Protein AF-A0A5M9J7R4-F1 (afdb_monomer_lite)

Secondary structure (DSSP, 8-state):
-PPPEEEETT-TT-HHHHHHHHH-TT-EEEEEE--GGGTPPPP-SPP-TTEEEEE--GGG-TTTTT-----TTSTTGGGSPPP-S-TT--EEEEEE-----TT----HHHHTTHHHHHHHHHHHHHHHSEEEEEEEEEEEE-TTSHHHHHHHHHHHTTSEEEEE--SSSSTTSSEEEEEEES--TTSHHHHHHHHHHHHHHHHHHHS-HHHHHHHHH----HHHHHHHHHHHHHHHHHHHHHHHHHH-

pLDDT: mean 94.06, std 5.67, range [52.94, 98.75]

Foldseek 3Di:
DDAAEEEEEAQPLPPVVLVVCVVPVSYAYEYEHADVVQVTHHHPDDDDPRYHYDHADLLLQCVLLPHPADPPPQPCRVRRDDHDADQQAAGQEYEAPDADDPPGDDDPLQPVPVRLSSQLSSLLNVLSRYDQQGKYKHKDFALPDQVNLQVQLLLVVFFDWAKADDLPPCLQGRIIIIITGNGPSPDPSNVVSSNLSSVLSCCSRPNDPVSNVVSVVPGDDPVVSCVPCVVVSCVRCVVSVVSNVVVD

Radius of gyration: 18.01 Å; chains: 1; bounding box: 49×45×52 Å

InterPro domains:
  IPR002877 Ribosomal RNA methyltransferase, FtsJ domain [PF01728] (5-182)
  IPR029063 S-adenosyl-L-methionine-dependent methyltransferase superfamily [G3DSA:3.40.50.150] (2-187)
  IPR029063 S-adenosyl-L-methionine-dependent methyltransferase superfamily [SSF53335] (5-183)

Sequence (248 aa):
MTSPTILDMCMAPGGFLATTLNLNPRARALGFSLPISEGGHKVLLPTGPNVTLRFLDITMLAADMGIAEIPAEHPEAERFLSQQLDPGQLFELVLCDGQVLRTHSRAAYREKREARRLSVTQLAIGLEHVKIGGTMIVLLHQVEATDTVSLLYRFNKFSSVEFFKPTRHHTKRSSFYMIATNIQSQHCEAILAVEMWKKQWKVATFGTDEEYKELRAACLNEEEVLGEFGTELVRLGRKVWGIQAKAL

Structure (mmCIF, N/CA/C/O backbone):
data_AF-A0A5M9J7R4-F1
#
_entry.id   AF-A0A5M9J7R4-F1
#
loop_
_atom_site.group_PDB
_atom_site.id
_atom_site.type_symbol
_atom_site.label_atom_id
_atom_site.label_alt_id
_atom_site.label_comp_id
_atom_site.label_asym_id
_atom_site.label_entity_id
_atom_site.label_seq_id
_atom_site.pdbx_PDB_ins_code
_atom_site.Cartn_x
_atom_site.Cartn_y
_atom_site.Cartn_z
_atom_site.occupancy
_atom_site.B_iso_or_equiv
_atom_site.auth_seq_id
_atom_site.auth_comp_id
_atom_site.auth_asym_id
_atom_site.auth_atom_id
_atom_site.pdbx_PDB_model_num
ATOM 1 N N . MET A 1 1 ? -28.658 -4.827 -3.462 1.00 52.94 1 MET A N 1
ATOM 2 C CA . MET A 1 1 ? -27.489 -4.392 -2.664 1.00 52.94 1 MET A CA 1
ATOM 3 C C . MET A 1 1 ? -26.259 -5.033 -3.274 1.00 52.94 1 MET A C 1
ATOM 5 O O . MET A 1 1 ? -26.268 -6.245 -3.448 1.00 52.94 1 MET A O 1
ATOM 9 N N . THR A 1 2 ? -25.261 -4.249 -3.669 1.00 75.94 2 THR A N 1
ATOM 10 C CA . THR A 1 2 ? -23.996 -4.771 -4.205 1.00 75.94 2 THR A CA 1
ATOM 11 C C . THR A 1 2 ? -23.193 -5.435 -3.086 1.00 75.94 2 THR A C 1
ATOM 13 O O . THR A 1 2 ? -23.120 -4.899 -1.982 1.00 75.94 2 THR A O 1
ATOM 16 N N . SER A 1 3 ? -22.620 -6.611 -3.348 1.00 87.38 3 SER A N 1
ATOM 17 C CA . SER A 1 3 ? -21.694 -7.264 -2.416 1.00 87.38 3 SER A CA 1
ATOM 18 C C . SER A 1 3 ? -20.461 -6.386 -2.184 1.00 87.38 3 SER A C 1
ATOM 20 O O . SER A 1 3 ? -19.893 -5.930 -3.178 1.00 87.38 3 SER A O 1
ATOM 22 N N . PRO A 1 4 ? -20.016 -6.177 -0.929 1.00 94.19 4 PRO A N 1
ATOM 23 C CA . PRO A 1 4 ? -18.774 -5.461 -0.652 1.00 94.19 4 PRO A CA 1
ATOM 24 C C . PRO A 1 4 ? -17.579 -6.135 -1.322 1.00 94.19 4 PRO A C 1
ATOM 26 O O . PRO A 1 4 ? -17.538 -7.361 -1.446 1.00 94.19 4 PRO A O 1
ATOM 29 N N . THR A 1 5 ? -16.608 -5.342 -1.744 1.00 97.62 5 THR A N 1
ATOM 30 C CA . THR A 1 5 ? -15.420 -5.783 -2.465 1.00 97.62 5 THR A CA 1
ATOM 31 C C . THR A 1 5 ? -14.153 -5.430 -1.696 1.00 97.62 5 THR A C 1
ATOM 33 O O . THR A 1 5 ? -14.065 -4.385 -1.049 1.00 97.62 5 THR A O 1
ATOM 36 N N . ILE A 1 6 ? -13.186 -6.343 -1.731 1.00 98.31 6 ILE A N 1
ATOM 37 C CA . ILE A 1 6 ? -11.943 -6.268 -0.962 1.00 98.31 6 ILE A CA 1
ATOM 38 C C . ILE A 1 6 ? -10.761 -6.462 -1.911 1.00 98.31 6 ILE A C 1
ATOM 40 O O . ILE A 1 6 ? -10.792 -7.378 -2.733 1.00 98.31 6 ILE A O 1
ATOM 44 N N . LEU A 1 7 ? -9.725 -5.639 -1.772 1.00 98.62 7 LEU A N 1
ATOM 45 C CA . LEU A 1 7 ? -8.429 -5.826 -2.420 1.00 98.62 7 LEU A CA 1
ATOM 46 C C . LEU A 1 7 ? -7.371 -6.156 -1.364 1.00 98.62 7 LEU A C 1
ATOM 48 O O . LEU A 1 7 ? -7.219 -5.418 -0.394 1.00 98.62 7 LEU A O 1
ATOM 52 N N . ASP A 1 8 ? -6.622 -7.236 -1.562 1.00 98.31 8 ASP A N 1
ATOM 53 C CA . ASP A 1 8 ? -5.464 -7.592 -0.737 1.00 98.31 8 ASP A CA 1
ATOM 54 C C . ASP A 1 8 ? -4.234 -7.777 -1.627 1.00 98.31 8 ASP A C 1
ATOM 56 O O . ASP A 1 8 ? -4.132 -8.746 -2.380 1.00 98.31 8 ASP A O 1
ATOM 60 N N . MET A 1 9 ? -3.310 -6.818 -1.583 1.00 96.50 9 MET A N 1
ATOM 61 C CA . MET A 1 9 ? -2.182 -6.759 -2.518 1.00 96.50 9 MET A CA 1
ATOM 62 C C . MET A 1 9 ? -0.994 -7.643 -2.122 1.00 96.50 9 MET A C 1
ATOM 64 O O . MET A 1 9 ? -0.068 -7.807 -2.913 1.00 96.50 9 MET A O 1
ATOM 68 N N . CYS A 1 10 ? -1.001 -8.215 -0.919 1.00 96.19 10 CYS A N 1
ATOM 69 C CA . CYS A 1 10 ? 0.038 -9.112 -0.415 1.00 96.19 10 CYS A CA 1
ATOM 70 C C . CYS A 1 10 ? -0.614 -10.220 0.418 1.00 96.19 10 CYS A C 1
ATOM 72 O O . CYS A 1 10 ? -0.288 -10.433 1.581 1.00 96.19 10 CYS A O 1
ATOM 74 N N . MET A 1 11 ? -1.557 -10.916 -0.215 1.00 96.31 11 MET A N 1
ATOM 75 C CA . MET A 1 11 ? -2.561 -11.729 0.461 1.00 96.31 11 MET A CA 1
ATOM 76 C C . MET A 1 11 ? -1.990 -12.939 1.193 1.00 96.31 11 MET A C 1
ATOM 78 O O . MET A 1 11 ? -2.393 -13.216 2.321 1.00 96.31 11 MET A O 1
ATOM 82 N N . ALA A 1 12 ? -1.077 -13.691 0.573 1.00 95.69 12 ALA A N 1
ATOM 83 C CA . ALA A 1 12 ? -0.551 -14.915 1.163 1.00 95.69 12 ALA A CA 1
ATOM 84 C C . ALA A 1 12 ? 0.120 -14.639 2.528 1.00 95.69 12 ALA A C 1
ATOM 86 O O . ALA A 1 12 ? 0.974 -13.759 2.619 1.00 95.69 12 ALA A O 1
ATOM 87 N N . PRO A 1 13 ? -0.196 -15.417 3.583 1.00 95.56 13 PRO A N 1
ATOM 88 C CA . PRO A 1 13 ? -0.917 -16.697 3.560 1.00 95.56 13 PRO A CA 1
ATOM 89 C C . PRO A 1 13 ? -2.456 -16.604 3.580 1.00 95.56 13 PRO A C 1
ATOM 91 O O . PRO A 1 13 ? -3.112 -17.630 3.413 1.00 95.56 13 PRO A O 1
ATOM 94 N N . GLY A 1 14 ? -3.035 -15.416 3.764 1.00 95.31 14 GLY A N 1
ATOM 95 C CA . GLY A 1 14 ? -4.473 -15.154 3.619 1.00 95.31 14 GLY A CA 1
ATOM 96 C C . GLY A 1 14 ? -5.244 -14.921 4.914 1.00 95.31 14 GLY A C 1
ATOM 97 O O . GLY A 1 14 ? -6.471 -14.945 4.905 1.00 95.31 14 GLY A O 1
ATOM 98 N N . GLY A 1 15 ? -4.555 -14.700 6.038 1.00 94.69 15 GLY A N 1
ATOM 99 C CA . GLY A 1 15 ? -5.191 -14.529 7.350 1.00 94.69 15 GLY A CA 1
ATOM 100 C C . GLY A 1 15 ? -6.156 -13.339 7.428 1.00 94.69 15 GLY A C 1
ATOM 101 O O . GLY A 1 15 ? -7.233 -13.460 8.021 1.00 94.69 15 GLY A O 1
ATOM 102 N N . PHE A 1 16 ? -5.815 -12.209 6.797 1.00 94.75 16 PHE A N 1
ATOM 103 C CA . PHE A 1 16 ? -6.714 -11.058 6.754 1.00 94.75 16 PHE A CA 1
ATOM 104 C C . PHE A 1 16 ? -7.965 -11.336 5.936 1.00 94.75 16 PHE A C 1
ATOM 106 O O . PHE A 1 16 ? -9.060 -11.162 6.467 1.00 94.75 16 PHE A O 1
ATOM 113 N N . LEU A 1 17 ? -7.827 -11.845 4.708 1.00 95.19 17 LEU A N 1
ATOM 114 C CA . LEU A 1 17 ? -8.992 -12.217 3.905 1.00 95.19 17 LEU A CA 1
ATOM 115 C C . LEU A 1 17 ? -9.846 -13.301 4.563 1.00 95.19 17 LEU A C 1
ATOM 117 O O . LEU A 1 17 ? -11.067 -13.203 4.543 1.00 95.19 17 LEU A O 1
ATOM 121 N N . ALA A 1 18 ? -9.241 -14.305 5.200 1.00 95.38 18 ALA A N 1
ATOM 122 C CA . ALA A 1 18 ? -9.997 -15.315 5.936 1.00 95.38 18 ALA A CA 1
ATOM 123 C C . ALA A 1 18 ? -10.866 -14.662 7.022 1.00 95.38 18 ALA A C 1
ATOM 125 O O . ALA A 1 18 ? -12.046 -14.975 7.159 1.00 95.38 18 ALA A O 1
ATOM 126 N N . THR A 1 19 ? -10.301 -13.704 7.759 1.00 94.94 19 THR A N 1
ATOM 127 C CA . THR A 1 19 ? -11.022 -12.974 8.808 1.00 94.94 19 THR A CA 1
ATOM 128 C C . THR A 1 19 ? -12.132 -12.095 8.227 1.00 94.94 19 THR A C 1
ATOM 130 O O . THR A 1 19 ? -13.260 -12.137 8.718 1.00 94.94 19 THR A O 1
ATOM 133 N N . THR A 1 20 ? -11.855 -11.320 7.175 1.00 94.12 20 THR A N 1
ATOM 134 C CA . THR A 1 20 ? -12.846 -10.409 6.578 1.00 94.12 20 THR A CA 1
ATOM 135 C C . THR A 1 20 ? -13.997 -11.162 5.914 1.00 94.12 20 THR A C 1
ATOM 137 O O . THR A 1 20 ? -15.149 -10.760 6.070 1.00 94.12 20 THR A O 1
ATOM 140 N N . LEU A 1 21 ? -13.724 -12.285 5.246 1.00 94.38 21 LEU A N 1
ATOM 141 C CA . LEU A 1 21 ? -14.745 -13.138 4.632 1.00 94.38 21 LEU A CA 1
ATOM 142 C C . LEU A 1 21 ? -15.575 -13.895 5.675 1.00 94.38 21 LEU A C 1
ATOM 144 O O . LEU A 1 21 ? -16.773 -14.070 5.477 1.00 94.38 21 LEU A O 1
ATOM 148 N N . ASN A 1 22 ? -14.986 -14.283 6.811 1.00 94.62 22 ASN A N 1
ATOM 149 C CA . ASN A 1 22 ? -15.749 -14.853 7.925 1.00 94.62 22 ASN A CA 1
ATOM 150 C C . ASN A 1 22 ? -16.720 -13.830 8.533 1.00 94.62 22 ASN A C 1
ATOM 152 O O . ASN A 1 22 ? -17.854 -14.174 8.861 1.00 94.62 22 ASN A O 1
ATOM 156 N N . LEU A 1 23 ? -16.290 -12.571 8.667 1.00 94.75 23 LEU A N 1
ATOM 157 C CA . LEU A 1 23 ? -17.141 -11.481 9.155 1.00 94.75 23 LEU A CA 1
ATOM 158 C C . LEU A 1 23 ? -18.203 -11.068 8.129 1.00 94.75 23 LEU A C 1
ATOM 160 O O . LEU A 1 23 ? -19.300 -10.658 8.508 1.00 94.75 23 LEU A O 1
ATOM 164 N N . ASN A 1 24 ? -17.896 -11.172 6.834 1.00 93.69 24 ASN A N 1
ATOM 165 C CA . ASN A 1 24 ? -18.821 -10.847 5.758 1.00 93.69 24 ASN A CA 1
ATOM 166 C C . ASN A 1 24 ? -18.766 -11.879 4.617 1.00 93.69 24 ASN A C 1
ATOM 168 O O . ASN A 1 24 ? -18.119 -11.641 3.593 1.00 93.69 24 ASN A O 1
ATOM 172 N N . PRO A 1 25 ? -19.522 -12.988 4.732 1.00 92.50 25 PRO A N 1
ATOM 173 C CA . PRO A 1 25 ? -19.489 -14.074 3.748 1.00 92.50 25 PRO A CA 1
ATOM 174 C C . PRO A 1 25 ? -19.964 -13.682 2.344 1.00 92.50 25 PRO A C 1
ATOM 176 O O . PRO A 1 25 ? -19.698 -14.389 1.377 1.00 92.50 25 PRO A O 1
ATOM 179 N N . ARG A 1 26 ? -20.681 -12.557 2.212 1.00 93.69 26 ARG A N 1
ATOM 180 C CA . ARG A 1 26 ? -21.157 -12.048 0.917 1.00 93.69 26 ARG A CA 1
ATOM 181 C C . ARG A 1 26 ? -20.131 -11.174 0.202 1.00 93.69 26 ARG A C 1
ATOM 183 O O . ARG A 1 26 ? -20.389 -10.794 -0.942 1.00 93.69 26 ARG A O 1
ATOM 190 N N . ALA A 1 27 ? -19.029 -10.815 0.860 1.00 96.00 27 ALA A N 1
ATOM 191 C CA . ALA A 1 27 ? -17.987 -10.007 0.253 1.00 96.00 27 ALA A CA 1
ATOM 192 C C . ALA A 1 27 ? -17.256 -10.783 -0.850 1.00 96.00 27 ALA A C 1
ATOM 194 O O . ALA A 1 27 ? -17.156 -12.012 -0.809 1.00 96.00 27 ALA A O 1
ATOM 195 N N . ARG A 1 28 ? -16.749 -10.049 -1.840 1.00 97.06 28 ARG A N 1
ATOM 196 C CA . ARG A 1 28 ? -15.903 -10.561 -2.920 1.00 97.06 28 ARG A CA 1
ATOM 197 C C . ARG A 1 28 ? -14.491 -10.025 -2.740 1.00 97.06 28 ARG A C 1
ATOM 199 O O . ARG A 1 28 ? -14.325 -8.830 -2.533 1.00 97.06 28 ARG A O 1
ATOM 206 N N . ALA A 1 29 ? -13.485 -10.877 -2.846 1.00 97.44 29 ALA A N 1
ATOM 207 C CA . ALA A 1 29 ? -12.096 -10.480 -2.671 1.00 97.44 29 ALA A CA 1
ATOM 208 C C . ALA A 1 29 ? -11.287 -10.685 -3.954 1.00 97.44 29 ALA A C 1
ATOM 210 O O . ALA A 1 29 ? -11.419 -11.710 -4.623 1.00 97.44 29 ALA A O 1
ATOM 211 N N . LEU A 1 30 ? -10.428 -9.718 -4.262 1.00 98.06 30 LEU A N 1
ATOM 212 C CA . LEU A 1 30 ? -9.317 -9.856 -5.190 1.00 98.06 30 LEU A CA 1
ATOM 213 C C . LEU A 1 30 ? -8.022 -9.867 -4.375 1.00 98.06 30 LEU A C 1
ATOM 215 O O . LEU A 1 30 ? -7.735 -8.921 -3.648 1.00 98.06 30 LEU A O 1
ATOM 219 N N . GLY A 1 31 ? -7.257 -10.946 -4.485 1.00 97.69 31 GLY A N 1
ATOM 220 C CA . GLY A 1 31 ? -5.961 -11.098 -3.841 1.00 97.69 31 GLY A CA 1
ATOM 221 C C . GLY A 1 31 ? -4.835 -11.146 -4.865 1.00 97.69 31 GLY A C 1
ATOM 222 O O . GLY A 1 31 ? -4.925 -11.882 -5.850 1.00 97.69 31 GLY A O 1
ATOM 223 N N . PHE A 1 32 ? -3.754 -10.424 -4.597 1.00 98.25 32 PHE A N 1
ATOM 224 C CA . PHE A 1 32 ? -2.465 -10.604 -5.254 1.00 98.25 32 PHE A CA 1
ATOM 225 C C . PHE A 1 32 ? -1.489 -11.264 -4.289 1.00 98.25 32 PHE A C 1
ATOM 227 O O . PHE A 1 32 ? -1.521 -11.041 -3.078 1.00 98.25 32 PHE A O 1
ATOM 234 N N . SER A 1 33 ? -0.644 -12.150 -4.798 1.00 97.06 33 SER A N 1
ATOM 235 C CA . SER A 1 33 ? 0.384 -12.811 -3.996 1.00 97.06 33 SER A CA 1
ATOM 236 C C . SER A 1 33 ? 1.610 -13.097 -4.834 1.00 97.06 33 SER A C 1
ATOM 238 O O . SER A 1 33 ? 1.495 -13.556 -5.965 1.00 97.06 33 SER A O 1
ATOM 240 N N . LEU A 1 34 ? 2.789 -12.889 -4.256 1.00 96.56 34 LEU A N 1
ATOM 241 C CA . LEU A 1 34 ? 4.028 -13.270 -4.916 1.00 96.56 34 LEU A CA 1
ATOM 242 C C . LEU A 1 34 ? 4.048 -14.801 -5.123 1.00 96.56 34 LEU A C 1
ATOM 244 O O . LEU A 1 34 ? 3.690 -15.534 -4.192 1.00 96.56 34 LEU A O 1
ATOM 248 N N . PRO A 1 35 ? 4.449 -15.314 -6.300 1.00 95.44 35 PRO A N 1
ATOM 249 C CA . PRO A 1 35 ? 4.623 -16.749 -6.504 1.00 95.44 35 PRO A CA 1
ATOM 250 C C . PRO A 1 35 ? 5.629 -17.352 -5.513 1.00 95.44 35 PRO A C 1
ATOM 252 O O . PRO A 1 35 ? 6.637 -16.729 -5.175 1.00 95.44 35 PRO A O 1
ATOM 255 N N . ILE A 1 36 ? 5.408 -18.600 -5.082 1.00 95.12 36 ILE A N 1
ATOM 256 C CA . ILE A 1 36 ? 6.339 -19.311 -4.177 1.00 95.12 36 ILE A CA 1
ATOM 257 C C . ILE A 1 36 ? 7.737 -19.421 -4.802 1.00 95.12 36 ILE A C 1
ATOM 259 O O . ILE A 1 36 ? 8.737 -19.249 -4.108 1.00 95.12 36 ILE A O 1
ATOM 263 N N . SER A 1 37 ? 7.810 -19.635 -6.119 1.00 93.19 37 SER A N 1
ATOM 264 C CA . SER A 1 37 ? 9.061 -19.679 -6.887 1.00 93.19 37 SER A CA 1
ATOM 265 C C . SER A 1 37 ? 9.874 -18.383 -6.819 1.00 93.19 37 SER A C 1
ATOM 267 O O . SER A 1 37 ? 11.080 -18.415 -7.033 1.00 93.19 37 SER A O 1
ATOM 269 N N . GLU A 1 38 ? 9.239 -17.257 -6.488 1.00 91.12 38 GLU A N 1
ATOM 270 C CA . GLU A 1 38 ? 9.872 -15.938 -6.359 1.00 91.12 38 GLU A CA 1
ATOM 271 C C . GLU A 1 38 ? 10.053 -15.511 -4.889 1.00 91.12 38 GLU A C 1
ATOM 273 O O . GLU A 1 38 ? 10.397 -14.364 -4.585 1.00 91.12 38 GLU A O 1
ATOM 278 N N . GLY A 1 39 ? 9.848 -16.452 -3.960 1.00 92.06 39 GLY A N 1
ATOM 279 C CA . GLY A 1 39 ? 9.966 -16.244 -2.518 1.00 92.06 39 GLY A CA 1
ATOM 280 C C . GLY A 1 39 ? 8.655 -15.863 -1.826 1.00 92.06 39 GLY A C 1
ATOM 281 O O . GLY A 1 39 ? 8.683 -15.387 -0.690 1.00 92.06 39 GLY A O 1
ATOM 282 N N . GLY A 1 40 ? 7.513 -16.035 -2.492 1.00 93.75 40 GLY A N 1
ATOM 283 C CA . GLY A 1 40 ? 6.194 -15.871 -1.889 1.00 93.75 40 GLY A CA 1
ATOM 284 C C . GLY A 1 40 ? 5.825 -16.980 -0.900 1.00 93.75 40 GLY A C 1
ATOM 285 O O . GLY A 1 40 ? 6.456 -18.037 -0.832 1.00 93.75 40 GLY A O 1
ATOM 286 N N . HIS A 1 41 ? 4.767 -16.746 -0.125 1.00 94.19 41 HIS A N 1
ATOM 287 C CA . HIS A 1 41 ? 4.257 -17.715 0.842 1.00 94.19 41 HIS A CA 1
ATOM 288 C C . HIS A 1 41 ? 3.206 -18.647 0.236 1.00 94.19 41 HIS A C 1
ATOM 290 O O . HIS A 1 41 ? 2.470 -18.288 -0.683 1.00 94.19 41 HIS A O 1
ATOM 296 N N . LYS A 1 42 ? 3.089 -19.849 0.809 1.00 95.31 42 LYS A N 1
ATOM 297 C CA . LYS A 1 42 ? 1.974 -20.749 0.510 1.00 95.31 42 LYS A CA 1
ATOM 298 C C . LYS A 1 42 ? 0.659 -20.098 0.939 1.00 95.31 42 LYS A C 1
ATOM 300 O O . LYS A 1 42 ? 0.531 -19.638 2.072 1.00 95.31 42 LYS A O 1
ATOM 305 N N . VAL A 1 43 ? -0.324 -20.115 0.047 1.00 95.94 43 VAL A N 1
ATOM 306 C CA . VAL A 1 43 ? -1.686 -19.669 0.349 1.00 95.94 43 VAL A CA 1
ATOM 307 C C . VAL A 1 43 ? -2.380 -20.714 1.214 1.00 95.94 43 VAL A C 1
ATOM 309 O O . VAL A 1 43 ? -2.404 -21.897 0.874 1.00 95.94 43 VAL A O 1
ATOM 312 N N . LEU A 1 44 ? -2.919 -20.262 2.344 1.00 95.94 44 LEU A N 1
ATOM 313 C CA . LEU A 1 44 ? -3.674 -21.070 3.302 1.00 95.94 44 LEU A CA 1
ATOM 314 C C . LEU A 1 44 ? -5.161 -20.691 3.338 1.00 95.94 44 LEU A C 1
ATOM 316 O O . LEU A 1 44 ? -5.943 -21.366 4.003 1.00 95.94 44 LEU A O 1
ATOM 320 N N . LEU A 1 45 ? -5.554 -19.629 2.628 1.00 93.12 45 LEU A N 1
ATOM 321 C CA . LEU A 1 45 ? -6.952 -19.265 2.439 1.00 93.12 45 LEU A CA 1
ATOM 322 C C . LEU A 1 45 ? -7.679 -20.377 1.658 1.00 93.12 45 LEU A C 1
ATOM 324 O O . LEU A 1 45 ? -7.227 -20.729 0.564 1.00 93.12 45 LEU A O 1
ATOM 328 N N . PRO A 1 46 ? -8.796 -20.922 2.174 1.00 86.19 46 PRO A N 1
ATOM 329 C CA . PRO A 1 46 ? -9.598 -21.885 1.432 1.00 86.19 46 PRO A CA 1
ATOM 330 C C . PRO A 1 46 ? -10.104 -21.294 0.114 1.00 86.19 46 PRO A C 1
ATOM 332 O O . PRO A 1 46 ? -10.508 -20.132 0.050 1.00 86.19 46 PRO A O 1
ATOM 335 N N . THR A 1 47 ? -10.118 -22.106 -0.940 1.00 84.38 47 THR A N 1
ATOM 336 C CA . THR A 1 47 ? -10.693 -21.712 -2.229 1.00 84.38 47 THR A CA 1
ATOM 337 C C . THR A 1 47 ? -12.197 -21.500 -2.089 1.00 84.38 47 THR A C 1
ATOM 339 O O . THR A 1 47 ? -12.901 -22.382 -1.597 1.00 84.38 47 THR A O 1
ATOM 342 N N . GLY A 1 48 ? -12.694 -20.359 -2.561 1.00 85.69 48 GLY A N 1
ATOM 343 C CA . GLY A 1 48 ? -14.115 -20.027 -2.556 1.00 85.69 48 GLY A CA 1
ATOM 344 C C . GLY A 1 48 ? -14.511 -19.256 -3.817 1.00 85.69 48 GLY A C 1
ATOM 345 O O . GLY A 1 48 ? -13.672 -18.568 -4.397 1.00 85.69 48 GLY A O 1
ATOM 346 N N . PRO A 1 49 ? -15.782 -19.335 -4.252 1.00 89.81 49 PRO A N 1
ATOM 347 C CA . PRO A 1 49 ? -16.248 -18.687 -5.484 1.00 89.81 49 PRO A CA 1
ATOM 348 C C . PRO A 1 49 ? -16.235 -17.151 -5.407 1.00 89.81 49 PRO A C 1
ATOM 350 O O . PRO A 1 49 ? -16.343 -16.470 -6.422 1.00 89.81 49 PRO A O 1
ATOM 353 N N . ASN A 1 50 ? -16.122 -16.595 -4.202 1.00 93.62 50 ASN A N 1
ATOM 354 C CA . ASN A 1 50 ? -16.057 -15.165 -3.934 1.00 93.62 50 ASN A CA 1
ATOM 355 C C . ASN A 1 50 ? -14.619 -14.634 -3.794 1.00 93.62 50 ASN A C 1
ATOM 357 O O . ASN A 1 50 ? -14.452 -13.466 -3.451 1.00 93.62 50 ASN A O 1
ATOM 361 N N . VAL A 1 51 ? -13.598 -15.453 -4.066 1.00 95.56 51 VAL A N 1
ATOM 362 C CA . VAL A 1 51 ? -12.187 -15.053 -4.013 1.00 95.56 51 VAL A CA 1
ATOM 363 C C . VAL A 1 51 ? -11.532 -15.272 -5.369 1.00 95.56 51 VAL A C 1
ATOM 365 O O . VAL A 1 51 ? -11.424 -16.398 -5.847 1.00 95.56 51 VAL A O 1
ATOM 368 N N . THR A 1 52 ? -11.030 -14.193 -5.958 1.00 96.81 52 THR A N 1
ATOM 369 C CA . THR A 1 52 ? -10.134 -14.243 -7.112 1.00 96.81 52 THR A CA 1
ATOM 370 C C . THR A 1 52 ? -8.712 -14.029 -6.622 1.00 96.81 52 THR A C 1
ATOM 372 O O . THR A 1 52 ? -8.416 -12.998 -6.026 1.00 96.81 52 THR A O 1
ATOM 375 N N . LEU A 1 53 ? -7.820 -14.977 -6.889 1.00 96.69 53 LEU A N 1
ATOM 376 C CA . LEU A 1 53 ? -6.406 -14.882 -6.537 1.00 96.69 53 LEU A CA 1
ATOM 377 C C . LEU A 1 53 ? -5.551 -14.849 -7.804 1.00 96.69 53 LEU A C 1
ATOM 379 O O . LEU A 1 53 ? -5.722 -15.695 -8.679 1.00 96.69 53 LEU A O 1
ATOM 383 N N . ARG A 1 54 ? -4.605 -13.909 -7.874 1.00 97.44 54 ARG A N 1
ATOM 384 C CA . ARG A 1 54 ? -3.573 -13.864 -8.916 1.00 97.44 54 ARG A CA 1
ATOM 385 C C . ARG A 1 54 ? -2.183 -13.937 -8.298 1.00 97.44 54 ARG A C 1
ATOM 387 O O . ARG A 1 54 ? -1.895 -13.250 -7.317 1.00 97.44 54 ARG A O 1
ATOM 394 N N . PHE A 1 55 ? -1.329 -14.765 -8.888 1.00 97.62 55 PHE A N 1
ATOM 395 C CA . PHE A 1 55 ? 0.069 -14.874 -8.491 1.00 97.62 55 PHE A CA 1
ATOM 396 C C . PHE A 1 55 ? 0.926 -13.954 -9.358 1.00 97.62 55 PHE A C 1
ATOM 398 O O . PHE A 1 55 ? 1.073 -14.211 -10.549 1.00 97.62 55 PHE A O 1
ATOM 405 N N . LEU A 1 56 ? 1.443 -12.875 -8.771 1.00 97.31 56 LEU A N 1
ATOM 406 C CA . LEU A 1 56 ? 2.230 -11.853 -9.460 1.00 97.31 56 LEU A CA 1
ATOM 407 C C . LEU A 1 56 ? 3.084 -11.034 -8.479 1.00 97.31 56 LEU A C 1
ATOM 409 O O . LEU A 1 56 ? 2.774 -10.954 -7.289 1.00 97.31 56 LEU A O 1
ATOM 413 N N . ASP A 1 57 ? 4.152 -10.415 -8.985 1.00 96.44 57 ASP A N 1
ATOM 414 C CA . ASP A 1 57 ? 4.928 -9.398 -8.266 1.00 96.44 57 ASP A CA 1
ATOM 415 C C . ASP A 1 57 ? 4.273 -8.028 -8.487 1.00 96.44 57 ASP A C 1
ATOM 417 O O . ASP A 1 57 ? 4.347 -7.465 -9.581 1.00 96.44 57 ASP A O 1
ATOM 421 N N . ILE A 1 58 ? 3.633 -7.477 -7.450 1.00 97.81 58 ILE A N 1
ATOM 422 C CA . ILE A 1 58 ? 2.952 -6.181 -7.568 1.00 97.81 58 ILE A CA 1
ATOM 423 C C . ILE A 1 58 ? 3.920 -5.051 -7.941 1.00 97.81 58 ILE A C 1
ATOM 425 O O . ILE A 1 58 ? 3.518 -4.091 -8.589 1.00 97.81 58 ILE A O 1
ATOM 429 N N . THR A 1 59 ? 5.214 -5.174 -7.618 1.00 97.06 59 THR A N 1
ATOM 430 C CA . THR A 1 59 ? 6.211 -4.157 -7.985 1.00 97.06 59 THR A CA 1
ATOM 431 C C . THR A 1 59 ? 6.472 -4.091 -9.489 1.00 97.06 59 THR A C 1
ATOM 433 O O . THR A 1 59 ? 7.129 -3.153 -9.940 1.00 97.06 59 THR A O 1
ATOM 436 N N . MET A 1 60 ? 5.952 -5.052 -10.258 1.00 97.25 60 MET A N 1
ATOM 437 C CA . MET A 1 60 ? 6.071 -5.147 -11.713 1.00 97.25 60 MET A CA 1
ATOM 438 C C . MET A 1 60 ? 4.804 -4.683 -12.454 1.00 97.25 60 MET A C 1
ATOM 440 O O . MET A 1 60 ? 4.753 -4.787 -13.677 1.00 97.25 60 MET A O 1
ATOM 444 N N . LEU A 1 61 ? 3.795 -4.148 -11.755 1.00 97.62 61 LEU A N 1
ATOM 445 C CA . LEU A 1 61 ? 2.542 -3.635 -12.333 1.00 97.62 61 LEU A CA 1
ATOM 446 C C . LEU A 1 61 ? 2.726 -2.276 -13.030 1.00 97.62 61 LEU A C 1
ATOM 448 O O . LEU A 1 61 ? 2.155 -1.269 -12.623 1.00 97.62 61 LEU A O 1
ATOM 452 N N . ALA A 1 62 ? 3.551 -2.221 -14.074 1.00 97.44 62 ALA A N 1
ATOM 453 C CA . ALA A 1 62 ? 3.889 -0.965 -14.740 1.00 97.44 62 ALA A CA 1
ATOM 454 C C . ALA A 1 62 ? 2.668 -0.243 -15.321 1.00 97.44 62 ALA A C 1
ATOM 456 O O . ALA A 1 62 ? 2.539 0.967 -15.135 1.00 97.44 62 ALA A O 1
ATOM 457 N N . ALA A 1 63 ? 1.763 -0.984 -15.964 1.00 97.12 63 ALA A N 1
ATOM 458 C CA . ALA A 1 63 ? 0.564 -0.415 -16.566 1.00 97.12 63 ALA A CA 1
ATOM 459 C C . ALA A 1 63 ? -0.373 0.203 -15.512 1.00 97.12 63 ALA A C 1
ATOM 461 O O . ALA A 1 63 ? -0.781 1.352 -15.666 1.00 97.12 63 ALA A O 1
ATOM 462 N N . ASP A 1 64 ? -0.641 -0.500 -14.403 1.00 97.88 64 ASP A N 1
ATOM 463 C CA . ASP A 1 64 ? -1.436 0.043 -13.287 1.00 97.88 64 ASP A CA 1
ATOM 464 C C . ASP A 1 64 ? -0.719 1.232 -12.604 1.00 97.88 64 ASP A C 1
ATOM 466 O O . ASP A 1 64 ? -1.346 2.173 -12.119 1.00 97.88 64 ASP A O 1
ATOM 470 N N . MET A 1 65 ? 0.617 1.265 -12.651 1.00 97.81 65 MET A N 1
ATOM 471 C CA 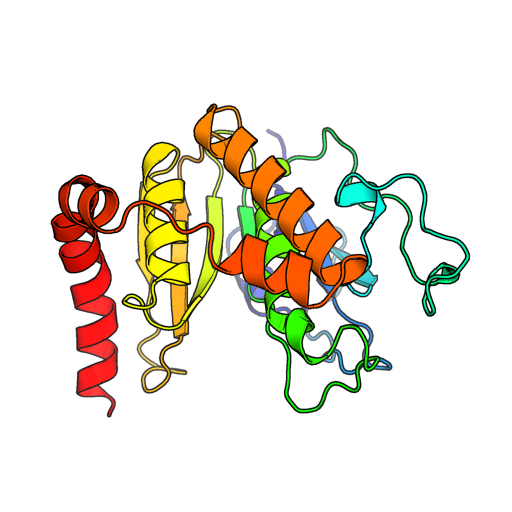. MET A 1 65 ? 1.437 2.398 -12.201 1.00 97.81 65 MET A CA 1
ATOM 472 C C . MET A 1 65 ? 1.563 3.534 -13.236 1.00 97.81 65 MET A C 1
ATOM 474 O O . MET A 1 65 ? 2.291 4.500 -12.998 1.00 97.81 65 MET A O 1
ATOM 478 N N . GLY A 1 66 ? 0.829 3.469 -14.352 1.00 95.88 66 GLY A N 1
ATOM 479 C CA . GLY A 1 66 ? 0.745 4.532 -15.360 1.00 95.88 66 GLY A CA 1
ATOM 480 C C . GLY A 1 66 ? 1.887 4.555 -16.379 1.00 95.88 66 GLY A C 1
ATOM 481 O O . GLY A 1 66 ? 2.107 5.579 -17.024 1.00 95.88 66 GLY A O 1
ATOM 482 N N . ILE A 1 67 ? 2.632 3.457 -16.527 1.00 96.12 67 ILE A N 1
ATOM 483 C CA . ILE A 1 67 ? 3.693 3.312 -17.528 1.00 96.12 67 ILE A CA 1
ATOM 484 C C . ILE A 1 67 ? 3.221 2.373 -18.636 1.00 96.12 67 ILE A C 1
ATOM 486 O O . ILE A 1 67 ? 3.079 1.170 -18.426 1.00 96.12 67 ILE A O 1
ATOM 490 N N . ALA A 1 68 ? 2.993 2.941 -19.821 1.00 89.44 68 ALA A N 1
ATOM 491 C CA . ALA A 1 68 ? 2.573 2.195 -21.006 1.00 89.44 68 ALA A CA 1
ATOM 492 C C . ALA A 1 68 ? 3.752 1.561 -21.761 1.00 89.44 68 ALA A C 1
ATOM 494 O O . ALA A 1 68 ? 3.613 0.477 -22.320 1.00 89.44 68 ALA A O 1
ATOM 495 N N . GLU A 1 69 ? 4.911 2.225 -21.761 1.00 92.00 69 GLU A N 1
ATOM 496 C CA . GLU A 1 69 ? 6.094 1.805 -22.512 1.00 92.00 69 GLU A CA 1
ATOM 497 C C . GLU A 1 69 ? 7.282 1.621 -21.571 1.00 92.00 69 GLU A C 1
ATOM 499 O O . GLU A 1 69 ? 7.650 2.524 -20.814 1.00 92.00 69 GLU A O 1
ATOM 504 N N . ILE A 1 70 ? 7.871 0.428 -21.616 1.00 95.38 70 ILE A N 1
ATOM 505 C CA . ILE A 1 70 ? 9.060 0.077 -20.847 1.00 95.38 70 ILE A CA 1
ATOM 506 C C . ILE A 1 70 ? 10.293 0.286 -21.731 1.00 95.38 70 ILE A C 1
ATOM 508 O O . ILE A 1 70 ? 10.281 -0.187 -22.869 1.00 95.38 70 ILE A O 1
ATOM 512 N N . PRO A 1 71 ? 11.362 0.937 -21.235 1.00 92.50 71 PRO A N 1
ATOM 513 C CA . PRO A 1 71 ? 12.607 1.059 -21.987 1.00 92.50 71 PRO A CA 1
ATOM 514 C C . PRO A 1 71 ? 13.151 -0.317 -22.394 1.00 92.50 71 PRO A C 1
ATOM 516 O O . PRO A 1 71 ? 13.256 -1.215 -21.554 1.00 92.50 71 PRO A O 1
ATOM 519 N N . ALA A 1 72 ? 13.495 -0.487 -23.672 1.00 91.69 72 ALA A N 1
ATOM 520 C CA . ALA A 1 72 ? 13.920 -1.776 -24.227 1.00 91.69 72 ALA A CA 1
ATOM 521 C C . ALA A 1 72 ? 15.246 -2.268 -23.623 1.00 91.69 72 ALA A C 1
ATOM 523 O O . ALA A 1 72 ? 15.495 -3.466 -23.525 1.00 91.69 72 ALA A O 1
ATOM 524 N N . GLU A 1 73 ? 16.088 -1.336 -23.187 1.00 92.38 73 GLU A N 1
ATOM 525 C CA . GLU A 1 73 ? 17.359 -1.570 -22.513 1.00 92.38 73 GLU A CA 1
ATOM 526 C C . GLU A 1 73 ? 17.211 -1.989 -21.041 1.00 92.38 73 GLU A C 1
ATOM 528 O O . GLU A 1 73 ? 18.198 -2.361 -20.402 1.00 92.38 73 GLU A O 1
ATOM 533 N N . HIS A 1 74 ? 16.000 -1.931 -20.475 1.00 93.50 74 HIS A N 1
ATOM 534 C CA . HIS A 1 74 ? 15.786 -2.308 -19.085 1.00 93.50 74 HIS A CA 1
ATOM 535 C C . HIS A 1 74 ? 15.980 -3.830 -18.905 1.00 93.50 74 HIS A C 1
ATOM 537 O O . HIS A 1 74 ? 15.331 -4.619 -19.593 1.00 93.50 74 HIS A O 1
ATOM 543 N N . PRO A 1 75 ? 16.794 -4.288 -17.931 1.00 92.38 75 PRO A N 1
ATOM 544 C CA . PRO A 1 75 ? 17.184 -5.700 -17.804 1.00 92.38 75 PRO A CA 1
ATOM 545 C C . PRO A 1 75 ? 16.014 -6.662 -17.549 1.00 92.38 75 PRO A C 1
ATOM 547 O O . PRO A 1 75 ? 16.121 -7.855 -17.808 1.00 92.38 75 PRO A O 1
ATOM 550 N N . GLU A 1 76 ? 14.899 -6.151 -17.023 1.00 93.12 76 GLU A N 1
ATOM 551 C CA . GLU A 1 76 ? 13.663 -6.909 -16.791 1.00 93.12 76 GLU A CA 1
ATOM 552 C C . GLU A 1 76 ? 12.485 -6.393 -17.649 1.00 93.12 76 GLU A C 1
ATOM 554 O O . GLU A 1 76 ? 11.341 -6.492 -17.213 1.00 93.12 76 GLU A O 1
ATOM 559 N N . ALA A 1 77 ? 12.733 -5.800 -18.829 1.00 93.75 77 ALA A N 1
ATOM 560 C CA . ALA A 1 77 ? 11.689 -5.163 -19.651 1.00 93.75 77 ALA A CA 1
ATOM 561 C C . ALA A 1 77 ? 10.475 -6.075 -19.920 1.00 93.75 77 ALA A C 1
ATOM 563 O O . ALA A 1 77 ? 9.332 -5.664 -19.736 1.00 93.75 77 ALA A O 1
ATOM 564 N N . GLU A 1 78 ? 10.727 -7.342 -20.253 1.00 93.81 78 GLU A N 1
ATOM 565 C CA . GLU A 1 78 ? 9.692 -8.344 -20.550 1.00 93.81 78 GLU A CA 1
ATOM 566 C C . GLU A 1 78 ? 8.942 -8.860 -19.308 1.00 93.81 78 GLU A C 1
ATOM 568 O O . GLU A 1 78 ? 7.928 -9.542 -19.438 1.00 93.81 78 GLU A O 1
ATOM 573 N N . ARG A 1 79 ? 9.426 -8.565 -18.091 1.00 94.00 79 ARG A N 1
ATOM 574 C CA . ARG A 1 79 ? 8.796 -9.024 -16.839 1.00 94.00 79 ARG A CA 1
ATOM 575 C C . ARG A 1 79 ? 7.736 -8.066 -16.306 1.00 94.00 79 ARG A C 1
ATOM 577 O O . ARG A 1 79 ? 7.026 -8.428 -15.368 1.00 94.00 79 ARG A O 1
ATOM 584 N N . PHE A 1 80 ? 7.649 -6.848 -16.838 1.00 96.62 80 PHE A N 1
ATOM 585 C CA . PHE A 1 80 ? 6.593 -5.925 -16.441 1.00 96.62 80 PHE A CA 1
ATOM 586 C C . PHE A 1 80 ? 5.237 -6.404 -16.945 1.00 96.62 80 PHE A C 1
ATOM 588 O O . PHE A 1 80 ? 5.100 -6.967 -18.028 1.00 96.62 80 PHE A O 1
ATOM 595 N N . LEU A 1 81 ? 4.227 -6.192 -16.113 1.00 96.19 81 LEU A N 1
ATOM 596 C CA . LEU A 1 81 ? 2.903 -6.750 -16.305 1.00 96.19 81 LEU A CA 1
ATOM 597 C C . LEU A 1 81 ? 1.997 -5.749 -17.015 1.00 96.19 81 LEU A C 1
ATOM 599 O O . LEU A 1 81 ? 2.018 -4.546 -16.734 1.00 96.19 81 LEU A O 1
ATOM 603 N N . SER A 1 82 ? 1.152 -6.285 -17.895 1.00 93.38 82 SER A N 1
ATOM 604 C CA . SER A 1 82 ? -0.013 -5.570 -18.399 1.00 93.38 82 SER A CA 1
ATOM 605 C C . SER A 1 82 ? -0.987 -5.270 -17.260 1.00 93.38 82 SER A C 1
ATOM 607 O O . SER A 1 82 ? -0.962 -5.931 -16.217 1.00 93.38 82 SER A O 1
ATOM 609 N N . GLN A 1 83 ? -1.887 -4.325 -17.511 1.00 95.88 83 GLN A N 1
ATOM 610 C CA . GLN A 1 83 ? -2.883 -3.856 -16.554 1.00 95.88 83 GLN A CA 1
ATOM 611 C C . GLN A 1 83 ? -3.632 -5.014 -15.882 1.00 95.88 83 GLN A C 1
ATOM 613 O O . GLN A 1 83 ? -4.122 -5.926 -16.556 1.00 95.88 83 GLN A O 1
ATOM 618 N N . GLN A 1 84 ? -3.699 -4.985 -14.552 1.00 97.19 84 GLN A N 1
ATOM 619 C CA . GLN A 1 84 ? -4.365 -6.006 -13.745 1.00 97.19 84 GLN A CA 1
ATOM 620 C C . GLN A 1 84 ? -5.691 -5.528 -13.154 1.00 97.19 84 GLN A C 1
ATOM 622 O O . GLN A 1 84 ? -6.556 -6.367 -12.880 1.00 97.19 84 GLN A O 1
ATOM 627 N N . LEU A 1 85 ? -5.861 -4.225 -12.952 1.00 97.25 85 LEU A N 1
ATOM 628 C CA . LEU A 1 85 ? -7.062 -3.627 -12.382 1.00 97.25 85 LEU A CA 1
ATOM 629 C C . LEU A 1 85 ? -7.734 -2.735 -13.419 1.00 97.25 85 LEU A C 1
ATOM 631 O O . LEU A 1 85 ? -7.083 -1.901 -14.043 1.00 97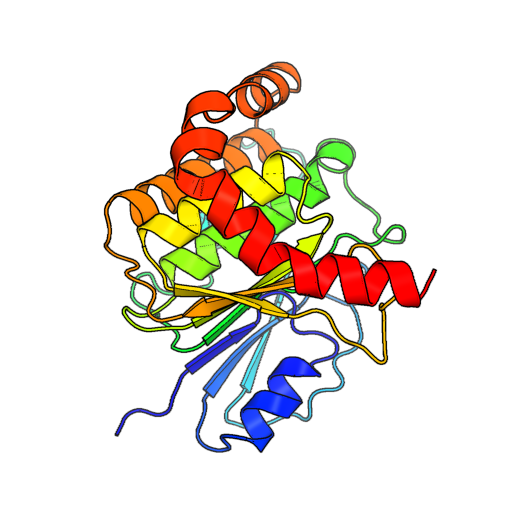.25 85 LEU A O 1
ATOM 635 N N . ASP A 1 86 ? -9.046 -2.875 -13.605 1.00 95.69 86 ASP A N 1
ATOM 636 C CA . ASP A 1 86 ? -9.768 -1.974 -14.508 1.00 95.69 86 ASP A CA 1
ATOM 637 C C . ASP A 1 86 ? -9.773 -0.551 -13.915 1.00 95.69 86 ASP A C 1
ATOM 639 O O . ASP A 1 86 ? -9.933 -0.417 -12.698 1.00 95.69 86 ASP A O 1
ATOM 643 N N . PRO A 1 87 ? -9.692 0.535 -14.712 1.00 90.25 87 PRO A N 1
ATOM 644 C CA . PRO A 1 87 ? -9.546 1.892 -14.167 1.00 90.25 87 PRO A CA 1
ATOM 645 C C . PRO A 1 87 ? -10.743 2.349 -13.314 1.00 90.25 87 PRO A C 1
ATOM 647 O O . PRO A 1 87 ? -10.628 3.269 -12.515 1.00 90.25 87 PRO A O 1
ATOM 650 N N . GLY A 1 88 ? -11.906 1.707 -13.476 1.00 92.06 88 GLY A N 1
ATOM 651 C CA . GLY A 1 88 ? -13.108 1.943 -12.669 1.00 92.06 88 GLY A CA 1
ATOM 652 C C . GLY A 1 88 ? -13.363 0.893 -11.582 1.00 92.06 88 GLY A C 1
ATOM 653 O O . GLY A 1 88 ? -14.413 0.927 -10.938 1.00 92.06 88 GLY A O 1
ATOM 654 N N . GLN A 1 89 ? -12.461 -0.074 -11.394 1.00 97.06 89 GLN A N 1
ATOM 655 C CA . GLN A 1 89 ? -12.617 -1.111 -10.380 1.00 97.06 89 GLN A CA 1
ATOM 656 C C . GLN A 1 89 ? -12.302 -0.532 -9.001 1.00 97.06 89 GLN A C 1
ATOM 658 O O . GLN A 1 89 ? -11.153 -0.236 -8.702 1.00 97.06 89 GLN A O 1
ATOM 663 N N . LEU A 1 90 ? -13.317 -0.389 -8.149 1.00 98.00 90 LEU A N 1
ATOM 664 C CA . LEU A 1 90 ? -13.162 0.200 -6.819 1.00 98.00 90 LEU A CA 1
ATOM 665 C C . LEU A 1 90 ? -13.527 -0.789 -5.711 1.00 98.00 90 LEU A C 1
ATOM 667 O O . LEU A 1 90 ? -14.480 -1.556 -5.859 1.00 98.00 90 LEU A O 1
ATOM 671 N N . PHE A 1 91 ? -12.839 -0.683 -4.576 1.00 98.44 91 PHE A N 1
ATOM 672 C CA . PHE A 1 91 ? -12.965 -1.558 -3.413 1.00 98.44 91 PHE A CA 1
ATOM 673 C C . PHE A 1 91 ? -13.408 -0.794 -2.163 1.00 98.44 91 PHE A C 1
ATOM 675 O O . PHE A 1 91 ? -13.001 0.341 -1.923 1.00 98.44 91 PHE A O 1
ATOM 682 N N . GLU A 1 92 ? -14.251 -1.415 -1.341 1.00 98.12 92 GLU A N 1
ATOM 683 C CA . GLU A 1 92 ? -14.666 -0.875 -0.043 1.00 98.12 92 GLU A CA 1
ATOM 684 C C . GLU A 1 92 ? -13.556 -1.000 1.007 1.00 98.12 92 GLU A C 1
ATOM 686 O O . GLU A 1 92 ? -13.446 -0.147 1.889 1.00 98.12 92 GLU A O 1
ATOM 691 N N . LEU A 1 93 ? -12.746 -2.059 0.914 1.00 98.56 93 LEU A N 1
ATOM 692 C CA . LEU A 1 93 ? -11.624 -2.324 1.808 1.00 98.56 93 LEU A CA 1
ATOM 693 C C . LEU A 1 93 ? -10.379 -2.692 1.003 1.00 98.56 93 LEU A C 1
ATOM 695 O O . LEU A 1 93 ? -10.412 -3.609 0.185 1.00 98.56 93 LEU A O 1
ATOM 699 N N . VAL A 1 94 ? -9.272 -2.024 1.297 1.00 98.75 94 VAL A N 1
ATOM 700 C CA . VAL A 1 94 ? -7.958 -2.329 0.735 1.00 98.75 94 VAL A CA 1
ATOM 701 C C . VAL A 1 94 ? -6.986 -2.679 1.858 1.00 98.75 94 VAL A C 1
ATOM 703 O O . VAL A 1 94 ? -6.900 -1.975 2.866 1.00 98.75 94 VAL A O 1
ATOM 706 N N . LEU A 1 95 ? -6.250 -3.771 1.677 1.00 98.62 95 LEU A N 1
ATOM 707 C CA . LEU A 1 95 ? -5.252 -4.278 2.609 1.00 98.62 95 LEU A CA 1
ATOM 708 C C . LEU A 1 95 ? -3.852 -4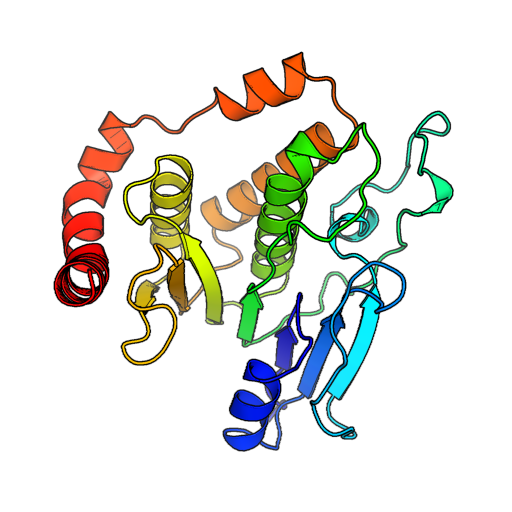.151 1.994 1.00 98.62 95 LEU A C 1
ATOM 710 O O . LEU A 1 95 ? -3.582 -4.676 0.910 1.00 98.62 95 LEU A O 1
ATOM 714 N N . CYS A 1 96 ? -2.969 -3.463 2.715 1.00 97.94 96 CYS A N 1
ATOM 715 C CA . CYS A 1 96 ? -1.588 -3.193 2.330 1.00 97.94 96 CYS A CA 1
ATOM 716 C C . CYS A 1 96 ? -0.637 -3.690 3.432 1.00 97.94 96 CYS A C 1
ATOM 718 O O . CYS A 1 96 ? -0.217 -2.912 4.291 1.00 97.94 96 CYS A O 1
ATOM 720 N N . ASP A 1 97 ? -0.321 -4.987 3.430 1.00 95.06 97 ASP A N 1
ATOM 721 C CA . ASP A 1 97 ? 0.530 -5.645 4.443 1.00 95.06 97 ASP A CA 1
ATOM 722 C C . ASP A 1 97 ? 1.852 -6.197 3.873 1.00 95.06 97 ASP A C 1
ATOM 724 O O . ASP A 1 97 ? 2.579 -6.956 4.511 1.00 95.06 97 ASP A O 1
ATOM 728 N N . GLY A 1 98 ? 2.193 -5.821 2.641 1.00 93.94 98 GLY A N 1
ATOM 729 C CA . GLY A 1 98 ? 3.387 -6.310 1.965 1.00 93.94 98 GLY A CA 1
ATOM 730 C C . GLY A 1 98 ? 4.685 -5.813 2.583 1.00 93.94 98 GLY A C 1
ATOM 731 O O . GLY A 1 98 ? 4.889 -4.604 2.716 1.00 93.94 98 GLY A O 1
ATOM 732 N N . GLN A 1 99 ? 5.606 -6.741 2.851 1.00 92.50 99 GLN A N 1
ATOM 733 C CA . GLN A 1 99 ? 6.990 -6.447 3.218 1.00 92.50 99 GLN A CA 1
ATOM 734 C C . GLN A 1 99 ? 7.982 -7.191 2.324 1.00 92.50 99 GLN A C 1
ATOM 736 O O . GLN A 1 99 ? 7.750 -8.331 1.920 1.00 92.50 99 GLN A O 1
ATOM 741 N N . VAL A 1 100 ? 9.136 -6.567 2.082 1.00 91.19 100 VAL A N 1
ATOM 742 C CA . VAL A 1 100 ? 10.286 -7.255 1.487 1.00 91.19 100 VAL A CA 1
ATOM 743 C C . VAL A 1 100 ? 10.935 -8.136 2.548 1.00 91.19 100 VAL A C 1
ATOM 745 O O . VAL A 1 100 ? 11.261 -7.670 3.643 1.00 91.19 100 VAL A O 1
ATOM 748 N N . LEU A 1 101 ? 11.146 -9.409 2.222 1.00 88.19 101 LEU A N 1
ATOM 749 C CA . LEU A 1 101 ? 11.795 -10.360 3.116 1.00 88.19 101 LEU A CA 1
ATOM 750 C C . LEU A 1 101 ? 13.283 -10.460 2.793 1.00 88.19 101 LEU A C 1
ATOM 752 O O . LEU A 1 101 ? 13.689 -10.423 1.638 1.00 88.19 101 LEU A O 1
ATOM 756 N N . ARG A 1 102 ? 14.111 -10.682 3.817 1.00 82.25 102 ARG A N 1
ATOM 757 C CA . ARG A 1 102 ? 15.568 -10.858 3.646 1.00 82.25 102 ARG A CA 1
ATOM 758 C C . ARG A 1 102 ? 15.947 -12.075 2.795 1.00 82.25 102 ARG A C 1
ATOM 760 O O . ARG A 1 102 ? 17.073 -12.164 2.333 1.00 82.25 102 ARG A O 1
ATOM 767 N N . THR A 1 103 ? 15.031 -13.026 2.636 1.00 83.12 103 THR A N 1
ATOM 768 C CA . THR A 1 103 ? 15.220 -14.257 1.857 1.00 83.12 103 THR A CA 1
ATOM 769 C C . THR A 1 103 ? 14.926 -14.075 0.370 1.00 83.12 103 THR A C 1
ATOM 771 O O . THR A 1 103 ? 15.088 -15.012 -0.405 1.00 83.12 103 THR A O 1
ATOM 774 N N . HIS A 1 104 ? 14.439 -12.904 -0.037 1.00 85.12 104 HIS A N 1
ATOM 775 C CA . HIS A 1 104 ? 14.108 -12.617 -1.423 1.00 85.12 104 HIS A CA 1
ATOM 776 C C . HIS A 1 104 ? 15.371 -12.334 -2.236 1.00 85.12 104 HIS A C 1
ATOM 778 O O . HIS A 1 104 ? 16.091 -11.382 -1.956 1.00 85.12 104 HIS A O 1
ATOM 784 N N . SER A 1 105 ? 15.611 -13.133 -3.278 1.00 84.62 105 SER A N 1
ATOM 785 C CA . SER A 1 105 ? 16.590 -12.787 -4.311 1.00 84.62 105 SER A CA 1
ATOM 786 C C . SER A 1 105 ? 15.995 -11.709 -5.219 1.00 84.62 105 SER A C 1
ATOM 788 O O . SER A 1 105 ? 14.842 -11.826 -5.654 1.00 84.62 105 SER A O 1
ATOM 790 N N . ARG A 1 106 ? 16.747 -10.630 -5.457 1.00 86.75 106 ARG A N 1
ATOM 791 C CA . ARG A 1 106 ? 16.316 -9.475 -6.254 1.00 86.75 106 ARG A CA 1
ATOM 792 C C . ARG A 1 106 ? 17.419 -9.036 -7.204 1.00 86.75 106 ARG A C 1
ATOM 794 O O . ARG A 1 106 ? 18.601 -9.203 -6.919 1.00 86.75 106 ARG A O 1
ATOM 801 N N . ALA A 1 107 ? 17.016 -8.465 -8.335 1.00 87.50 107 ALA A N 1
ATOM 802 C CA . ALA A 1 107 ? 17.957 -7.914 -9.295 1.00 87.50 107 ALA A CA 1
ATOM 803 C C . ALA A 1 107 ? 18.691 -6.700 -8.698 1.00 87.50 107 ALA A C 1
ATOM 805 O O . ALA A 1 107 ? 18.093 -5.879 -7.995 1.00 87.50 107 ALA A O 1
ATOM 806 N N . ALA A 1 108 ? 19.983 -6.575 -9.011 1.00 88.31 108 ALA A N 1
ATOM 807 C CA . ALA A 1 108 ? 20.878 -5.596 -8.391 1.00 88.31 108 ALA A CA 1
ATOM 808 C C . ALA A 1 108 ? 20.394 -4.141 -8.533 1.00 88.31 108 ALA A C 1
ATOM 810 O O . ALA A 1 108 ? 20.555 -3.349 -7.606 1.00 88.31 108 ALA A O 1
ATOM 811 N N . TYR A 1 109 ? 19.751 -3.796 -9.655 1.00 87.00 109 TYR A N 1
ATOM 812 C CA . TYR A 1 109 ? 19.253 -2.437 -9.900 1.00 87.00 109 TYR A CA 1
ATOM 813 C C . TYR A 1 109 ? 18.141 -2.016 -8.921 1.00 87.00 109 TYR A C 1
ATOM 815 O O . TYR A 1 109 ? 18.002 -0.833 -8.615 1.00 87.00 109 TYR A O 1
ATOM 823 N N . ARG A 1 110 ? 17.353 -2.977 -8.410 1.00 88.50 110 ARG A N 1
ATOM 824 C CA . ARG A 1 110 ? 16.191 -2.709 -7.549 1.00 88.50 110 ARG A CA 1
ATOM 825 C C . ARG A 1 110 ? 16.368 -3.106 -6.096 1.00 88.50 110 ARG A C 1
ATOM 827 O O . ARG A 1 110 ? 15.624 -2.602 -5.265 1.00 88.50 110 ARG A O 1
ATOM 834 N N . GLU A 1 111 ? 17.343 -3.949 -5.760 1.00 90.62 111 GLU A N 1
ATOM 835 C CA . GLU A 1 111 ? 17.512 -4.512 -4.410 1.00 90.62 111 GLU A CA 1
ATOM 836 C C . GLU A 1 111 ? 17.435 -3.446 -3.300 1.00 90.62 111 GLU A C 1
ATOM 838 O O . GLU A 1 111 ? 16.631 -3.557 -2.374 1.00 90.62 111 GLU A O 1
ATOM 843 N N . LYS A 1 112 ? 18.192 -2.349 -3.435 1.00 91.06 112 LYS A N 1
ATOM 844 C CA . LYS A 1 112 ? 18.233 -1.257 -2.441 1.00 91.06 112 LYS A CA 1
ATOM 845 C C . LYS A 1 112 ? 16.960 -0.406 -2.395 1.00 91.06 112 LYS A C 1
ATOM 847 O O . LYS A 1 112 ? 16.746 0.339 -1.439 1.00 91.06 112 LYS A O 1
ATOM 852 N N . ARG A 1 113 ? 16.132 -0.476 -3.436 1.00 93.50 113 ARG A N 1
ATOM 853 C CA . ARG A 1 113 ? 14.933 0.353 -3.625 1.00 93.50 113 ARG A CA 1
ATOM 854 C C . ARG A 1 113 ? 13.644 -0.451 -3.482 1.00 93.50 113 ARG A C 1
ATOM 856 O O . ARG A 1 113 ? 12.566 0.137 -3.457 1.00 93.50 113 ARG A O 1
ATOM 863 N N . GLU A 1 114 ? 13.741 -1.771 -3.335 1.00 94.81 114 GLU A N 1
ATOM 864 C CA . GLU A 1 114 ? 12.603 -2.683 -3.421 1.00 94.81 114 GLU A CA 1
ATOM 865 C C . GLU A 1 114 ? 11.567 -2.437 -2.333 1.00 94.81 114 GLU A C 1
ATOM 867 O O . GLU A 1 114 ? 10.372 -2.400 -2.613 1.00 94.81 114 GLU A O 1
ATOM 872 N N . ALA A 1 115 ? 12.016 -2.181 -1.103 1.00 94.06 115 ALA A N 1
ATOM 873 C CA . ALA A 1 115 ? 11.110 -1.837 -0.012 1.00 94.06 115 ALA A CA 1
ATOM 874 C C . ALA A 1 115 ? 10.281 -0.593 -0.358 1.00 94.06 115 ALA A C 1
ATOM 876 O O . ALA A 1 115 ? 9.072 -0.574 -0.139 1.00 94.06 115 ALA A O 1
ATOM 877 N N . ARG A 1 116 ? 10.907 0.417 -0.981 1.00 94.50 116 ARG A N 1
ATOM 878 C CA . ARG A 1 116 ? 10.188 1.606 -1.435 1.00 94.50 116 ARG A CA 1
ATOM 879 C C . ARG A 1 116 ? 9.240 1.268 -2.574 1.00 94.50 116 ARG A C 1
ATOM 881 O O . ARG A 1 116 ? 8.078 1.636 -2.454 1.00 94.50 116 ARG A O 1
ATOM 888 N N . ARG A 1 117 ? 9.704 0.564 -3.620 1.00 96.88 117 ARG A N 1
ATOM 889 C CA . ARG A 1 117 ? 8.876 0.129 -4.765 1.00 96.88 117 ARG A CA 1
ATOM 890 C C . ARG A 1 117 ? 7.622 -0.596 -4.280 1.00 96.88 117 ARG A C 1
ATOM 892 O O . ARG A 1 117 ? 6.525 -0.243 -4.702 1.00 96.88 117 ARG A O 1
ATOM 899 N N . LEU A 1 118 ? 7.768 -1.527 -3.339 1.00 97.62 118 LEU A N 1
ATOM 900 C CA . LEU A 1 118 ? 6.662 -2.282 -2.756 1.00 97.62 118 LEU A CA 1
ATOM 901 C C . LEU A 1 118 ? 5.682 -1.392 -1.985 1.00 97.62 118 LEU A C 1
ATOM 903 O O . LEU A 1 118 ? 4.474 -1.483 -2.202 1.00 97.62 118 LEU A O 1
ATOM 907 N N . SER A 1 119 ? 6.174 -0.518 -1.103 1.00 96.94 119 SER A N 1
ATOM 908 C CA . SER A 1 119 ? 5.303 0.370 -0.327 1.00 96.94 119 SER A CA 1
ATOM 909 C C . SER A 1 119 ? 4.542 1.354 -1.216 1.00 96.94 119 SER A C 1
ATOM 911 O O . SER A 1 119 ? 3.331 1.481 -1.069 1.00 96.94 119 SER A O 1
ATOM 913 N N . VAL A 1 120 ? 5.210 2.026 -2.162 1.00 97.50 120 VAL A N 1
ATOM 914 C CA . VAL A 1 120 ? 4.536 3.023 -3.015 1.00 97.50 120 VAL A CA 1
ATOM 915 C C . VAL A 1 120 ? 3.572 2.387 -4.010 1.00 97.50 120 VAL A C 1
ATOM 917 O O . VAL A 1 120 ? 2.562 3.004 -4.321 1.00 97.50 120 VAL A O 1
ATOM 920 N N . THR A 1 121 ? 3.828 1.152 -4.454 1.00 98.62 121 THR A N 1
ATOM 921 C CA . THR A 1 121 ? 2.875 0.395 -5.283 1.00 98.62 121 THR A CA 1
ATOM 922 C C . THR A 1 121 ? 1.585 0.142 -4.507 1.00 98.62 121 THR A C 1
ATOM 924 O O . THR A 1 121 ? 0.505 0.472 -4.986 1.00 98.62 121 THR A O 1
ATOM 927 N N . GLN A 1 122 ? 1.693 -0.384 -3.279 1.00 98.62 122 GLN A N 1
ATOM 928 C CA . GLN A 1 122 ? 0.526 -0.641 -2.430 1.00 98.62 122 GLN A CA 1
ATOM 929 C C . GLN A 1 122 ? -0.244 0.645 -2.101 1.00 98.62 122 GLN A C 1
ATOM 931 O O . GLN A 1 122 ? -1.469 0.640 -2.067 1.00 98.62 122 GLN A O 1
ATOM 936 N N . LEU A 1 123 ? 0.455 1.755 -1.859 1.00 98.56 123 LEU A N 1
ATOM 937 C CA . LEU A 1 123 ? -0.181 3.039 -1.564 1.00 98.56 123 LEU A CA 1
ATOM 938 C C . LEU A 1 123 ? -0.877 3.640 -2.791 1.00 98.56 123 LEU A C 1
ATOM 940 O O . LEU A 1 123 ? -2.031 4.044 -2.683 1.00 98.56 123 LEU A O 1
ATOM 944 N N . ALA A 1 124 ? -0.202 3.670 -3.945 1.00 98.50 124 ALA A N 1
ATOM 945 C CA . ALA A 1 124 ? -0.739 4.231 -5.183 1.00 98.50 124 ALA A CA 1
ATOM 946 C C . ALA A 1 124 ? -1.965 3.458 -5.662 1.00 98.50 124 ALA A C 1
ATOM 948 O O . ALA A 1 124 ? -3.040 4.038 -5.770 1.00 98.50 124 ALA A O 1
ATOM 949 N N . ILE A 1 125 ? -1.816 2.148 -5.872 1.00 98.50 125 ILE A N 1
ATOM 950 C CA . ILE A 1 125 ? -2.913 1.291 -6.326 1.00 98.50 125 ILE A CA 1
ATOM 951 C C . ILE A 1 125 ? -4.022 1.262 -5.273 1.00 98.50 125 ILE A C 1
ATOM 953 O O . ILE A 1 125 ? -5.201 1.370 -5.598 1.00 98.50 125 ILE A O 1
ATOM 957 N N . GLY A 1 126 ? -3.661 1.162 -3.993 1.00 98.44 126 GLY A N 1
ATOM 958 C CA . GLY A 1 126 ? -4.651 1.098 -2.930 1.00 98.44 126 GLY A CA 1
ATOM 959 C C . GLY A 1 126 ? -5.515 2.353 -2.821 1.00 98.44 126 GLY A C 1
ATOM 960 O O . GLY A 1 126 ? -6.729 2.229 -2.683 1.00 98.44 126 GLY A O 1
ATOM 961 N N . LEU A 1 127 ? -4.918 3.546 -2.911 1.00 98.56 127 LEU A N 1
ATOM 962 C CA . LEU A 1 127 ? -5.660 4.808 -2.833 1.00 98.56 127 LEU A CA 1
ATOM 963 C C . LEU A 1 127 ? -6.419 5.125 -4.129 1.00 98.56 127 LEU A C 1
ATOM 965 O O . LEU A 1 127 ? -7.515 5.675 -4.069 1.00 98.56 127 LEU A O 1
ATOM 969 N N . GLU A 1 128 ? -5.875 4.753 -5.287 1.00 98.00 128 GLU A N 1
ATOM 970 C CA . GLU A 1 128 ? -6.547 4.921 -6.581 1.00 98.00 128 GLU A CA 1
ATOM 971 C C . GLU A 1 128 ? -7.798 4.038 -6.696 1.00 98.00 128 GLU A C 1
ATOM 973 O O . GLU A 1 128 ? -8.818 4.466 -7.233 1.00 98.00 128 GLU A O 1
ATOM 978 N N . HIS A 1 129 ? -7.750 2.830 -6.129 1.00 98.44 129 HIS A N 1
ATOM 979 C CA . HIS A 1 129 ? -8.830 1.853 -6.227 1.00 98.44 129 HIS A CA 1
ATOM 980 C C . HIS A 1 129 ? -9.708 1.752 -4.970 1.00 98.44 129 HIS A C 1
ATOM 982 O O . HIS A 1 129 ? -10.588 0.894 -4.915 1.00 98.44 129 HIS A O 1
ATOM 988 N N . VAL A 1 130 ? -9.545 2.606 -3.955 1.00 98.56 130 VAL A N 1
ATOM 989 C CA . VAL A 1 130 ? -10.483 2.645 -2.818 1.00 98.56 130 VAL A CA 1
ATOM 990 C C . VAL A 1 130 ? -11.683 3.541 -3.132 1.00 98.56 130 VAL A C 1
ATOM 992 O O . VAL A 1 130 ? -11.560 4.658 -3.645 1.00 98.56 130 VAL A O 1
ATOM 995 N N . LYS A 1 131 ? -12.887 3.055 -2.813 1.00 98.06 131 LYS A N 1
ATOM 996 C CA . LYS A 1 131 ? -14.120 3.841 -2.945 1.00 98.06 131 LYS A CA 1
ATOM 997 C C . LYS A 1 131 ? -14.083 5.072 -2.046 1.00 98.06 131 LYS A C 1
ATOM 999 O O . LYS A 1 131 ? -13.522 5.034 -0.952 1.00 98.06 131 LYS A O 1
ATOM 1004 N N . ILE A 1 132 ? -14.790 6.124 -2.461 1.00 98.25 132 ILE A N 1
ATOM 1005 C CA . ILE A 1 132 ? -15.128 7.231 -1.560 1.00 98.25 132 ILE A CA 1
ATOM 1006 C C . ILE A 1 132 ? -15.875 6.662 -0.347 1.00 98.25 132 ILE A C 1
ATOM 1008 O O . ILE A 1 132 ? -16.800 5.863 -0.496 1.00 98.25 132 ILE A O 1
ATOM 1012 N N . GLY A 1 133 ? -15.450 7.052 0.852 1.00 98.31 133 GLY A N 1
ATOM 1013 C CA . GLY A 1 133 ? -15.954 6.517 2.116 1.00 98.31 133 GLY A CA 1
ATOM 1014 C C . GLY A 1 133 ? -15.349 5.162 2.516 1.00 98.31 133 GLY A C 1
ATOM 1015 O O . GLY A 1 133 ? -15.635 4.670 3.606 1.00 98.31 133 GLY A O 1
ATOM 1016 N N . GLY A 1 134 ? -14.519 4.559 1.661 1.00 98.31 134 GLY A N 1
ATOM 1017 C CA . GLY A 1 134 ? -13.885 3.262 1.881 1.00 98.31 134 GLY A CA 1
ATOM 1018 C C . GLY A 1 134 ? -12.770 3.290 2.925 1.00 98.31 134 GLY A C 1
ATOM 1019 O O . GLY A 1 134 ? -12.508 4.306 3.579 1.00 98.31 134 GLY A O 1
ATOM 1020 N N . THR A 1 135 ? -12.130 2.133 3.102 1.00 98.69 135 THR A N 1
ATOM 1021 C CA . THR A 1 135 ? -11.099 1.908 4.120 1.00 98.69 135 THR A CA 1
ATOM 1022 C C . THR A 1 135 ? -9.818 1.337 3.521 1.00 98.69 135 THR A C 1
ATOM 1024 O O . THR A 1 135 ? -9.860 0.399 2.727 1.00 98.69 135 THR A O 1
ATOM 1027 N N . MET A 1 136 ? -8.674 1.850 3.969 1.00 98.75 136 MET A N 1
ATOM 1028 C CA . MET A 1 136 ? -7.357 1.254 3.754 1.00 98.75 136 MET A CA 1
ATOM 1029 C C . MET A 1 136 ? -6.752 0.847 5.098 1.00 98.75 136 MET A C 1
ATOM 1031 O O . MET A 1 136 ? -6.717 1.6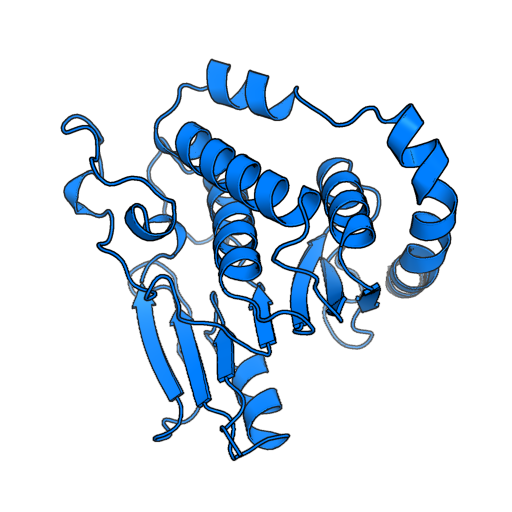43 6.039 1.00 98.75 136 MET A O 1
ATOM 1035 N N . ILE A 1 137 ? -6.239 -0.379 5.180 1.00 98.56 137 ILE A N 1
ATOM 1036 C CA . ILE A 1 137 ? -5.432 -0.851 6.308 1.00 98.56 137 ILE A CA 1
ATOM 1037 C C . ILE A 1 137 ? -4.009 -1.041 5.805 1.00 98.56 137 ILE A C 1
ATOM 1039 O O . ILE A 1 137 ? -3.767 -1.859 4.920 1.00 98.56 137 ILE A O 1
ATOM 1043 N N . VAL A 1 138 ? -3.073 -0.279 6.367 1.00 98.44 138 VAL A N 1
ATOM 1044 C CA . VAL A 1 138 ? -1.694 -0.210 5.879 1.00 98.44 138 VAL A CA 1
ATOM 1045 C C . VAL A 1 138 ? -0.723 -0.528 7.000 1.00 98.44 138 VAL A C 1
ATOM 1047 O O . VAL A 1 138 ? -0.745 0.105 8.055 1.00 98.44 138 VAL A O 1
ATOM 1050 N N . LEU A 1 139 ? 0.155 -1.491 6.761 1.00 97.69 139 LEU A N 1
ATOM 1051 C CA . LEU A 1 139 ? 1.243 -1.831 7.659 1.00 97.69 139 LEU A CA 1
ATOM 1052 C C . LEU A 1 139 ? 2.367 -0.798 7.569 1.00 97.69 139 LEU A C 1
ATOM 1054 O O . LEU A 1 139 ? 2.980 -0.606 6.520 1.00 97.69 139 LEU A O 1
ATOM 1058 N N . LEU A 1 140 ? 2.691 -0.187 8.703 1.00 97.12 140 LEU A N 1
ATOM 1059 C CA . LEU A 1 140 ? 3.731 0.825 8.848 1.00 97.12 140 LEU A CA 1
ATOM 1060 C C . LEU A 1 140 ? 4.696 0.457 9.975 1.00 97.12 140 LEU A C 1
ATOM 1062 O O . LEU A 1 140 ? 4.449 -0.441 10.780 1.00 97.12 140 LEU A O 1
ATOM 1066 N N . HIS A 1 141 ? 5.835 1.141 10.010 1.00 95.75 141 HIS A N 1
ATOM 1067 C CA . HIS A 1 141 ? 6.889 0.934 11.001 1.00 95.75 141 HIS A CA 1
ATOM 1068 C C . HIS A 1 141 ? 7.336 2.284 11.529 1.00 95.75 141 HIS A C 1
ATOM 1070 O O . HIS A 1 141 ? 7.430 3.216 10.739 1.00 95.75 141 HIS A O 1
ATOM 1076 N N . GLN A 1 142 ? 7.648 2.344 12.828 1.00 95.44 142 GLN A N 1
ATOM 1077 C CA . GLN A 1 142 ? 8.189 3.538 13.496 1.00 95.44 142 GLN A CA 1
ATOM 1078 C C . GLN A 1 142 ? 7.300 4.767 13.267 1.00 95.44 142 GLN A C 1
ATOM 1080 O O . GLN A 1 142 ? 7.428 5.470 12.268 1.00 95.44 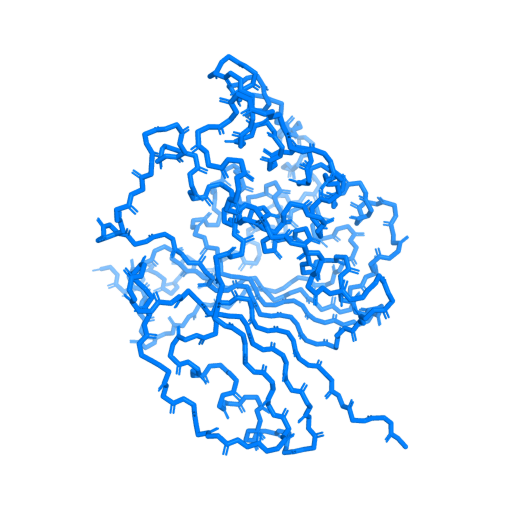142 GLN A O 1
ATOM 1085 N N . VAL A 1 143 ? 6.378 5.024 14.197 1.00 96.06 143 VAL A N 1
ATOM 1086 C CA . VAL A 1 143 ? 5.427 6.149 14.090 1.00 96.06 143 VAL A CA 1
ATOM 1087 C C . VAL A 1 143 ? 6.163 7.478 13.886 1.00 96.06 143 VAL A C 1
ATOM 1089 O O . VAL A 1 143 ? 5.698 8.328 13.140 1.00 96.06 143 VAL A O 1
ATOM 1092 N N . GLU A 1 144 ? 7.318 7.623 14.528 1.00 94.00 144 GLU A N 1
ATOM 1093 C CA . GLU A 1 144 ? 8.179 8.802 14.538 1.00 94.00 144 GLU A CA 1
ATOM 1094 C C . GLU A 1 144 ? 9.103 8.951 13.318 1.00 94.00 144 GLU A C 1
ATOM 1096 O O . GLU A 1 144 ? 9.757 9.982 13.182 1.00 94.00 144 GLU A O 1
ATOM 1101 N N . ALA A 1 145 ? 9.193 7.953 12.433 1.00 93.25 145 ALA A N 1
ATOM 1102 C CA . ALA A 1 145 ? 10.063 8.050 11.262 1.00 93.25 145 ALA A CA 1
ATOM 1103 C C . ALA A 1 145 ? 9.530 9.090 10.263 1.00 93.25 145 ALA A C 1
ATOM 1105 O O . ALA A 1 145 ? 8.341 9.087 9.950 1.00 93.25 145 ALA A O 1
ATOM 1106 N N . THR A 1 146 ? 10.407 9.924 9.694 1.00 90.00 146 THR A N 1
ATOM 1107 C CA . THR A 1 146 ? 10.038 11.038 8.795 1.00 90.00 146 THR A CA 1
ATOM 1108 C C . THR A 1 146 ? 9.133 10.612 7.634 1.00 90.00 146 THR A C 1
ATOM 1110 O O . THR A 1 146 ? 8.118 11.259 7.366 1.00 90.00 146 THR A O 1
ATOM 1113 N N . ASP A 1 147 ? 9.448 9.488 6.976 1.00 89.44 147 ASP A N 1
ATOM 1114 C CA . ASP A 1 147 ? 8.635 8.933 5.882 1.00 89.44 147 ASP A CA 1
ATOM 1115 C C . ASP A 1 147 ? 7.228 8.530 6.367 1.00 89.44 147 ASP A C 1
ATOM 1117 O O . ASP A 1 147 ? 6.234 8.771 5.678 1.00 89.44 147 ASP A O 1
ATOM 1121 N N . THR A 1 148 ? 7.141 7.932 7.561 1.00 94.62 148 THR A N 1
ATOM 1122 C CA . THR A 1 148 ? 5.883 7.507 8.186 1.00 94.62 148 THR A CA 1
ATOM 1123 C C . THR A 1 148 ? 5.053 8.720 8.591 1.00 94.62 148 THR A C 1
ATOM 1125 O O . THR A 1 148 ? 3.885 8.799 8.226 1.00 94.62 148 THR A O 1
ATOM 1128 N N . VAL A 1 149 ? 5.644 9.708 9.265 1.00 94.88 149 VAL A N 1
ATOM 1129 C CA . VAL A 1 149 ? 4.958 10.949 9.659 1.00 94.88 149 VAL A CA 1
ATOM 1130 C C . VAL A 1 149 ? 4.420 11.692 8.436 1.00 94.88 149 VAL A C 1
ATOM 1132 O O . VAL A 1 149 ? 3.255 12.084 8.420 1.00 94.88 149 VAL A O 1
ATOM 1135 N N . SER A 1 150 ? 5.230 11.813 7.382 1.00 92.31 150 SER A N 1
ATOM 1136 C CA . SER A 1 150 ? 4.824 12.443 6.121 1.00 92.31 150 SER A CA 1
ATOM 1137 C C . SER A 1 150 ? 3.624 11.743 5.482 1.00 92.31 150 SER A C 1
ATOM 1139 O O . SER A 1 150 ? 2.715 12.395 4.969 1.00 92.31 150 SER A O 1
ATOM 1141 N N . LEU A 1 151 ? 3.606 10.408 5.509 1.00 94.88 151 LEU A N 1
ATOM 1142 C CA . LEU A 1 151 ? 2.490 9.609 5.009 1.00 94.88 151 LEU A CA 1
ATOM 1143 C C . LEU A 1 151 ? 1.219 9.837 5.837 1.00 94.88 151 LEU A C 1
ATOM 1145 O O . LEU A 1 151 ? 0.157 10.097 5.275 1.00 94.88 151 LEU A O 1
ATOM 1149 N N . LEU A 1 152 ? 1.340 9.764 7.163 1.00 96.75 152 LEU A N 1
ATOM 1150 C CA . LEU A 1 152 ? 0.236 9.938 8.105 1.00 96.75 152 LEU A CA 1
ATOM 1151 C C . LEU A 1 152 ? -0.402 11.325 7.981 1.00 96.75 152 LEU A C 1
ATOM 1153 O O . LEU A 1 152 ? -1.624 11.432 7.900 1.00 96.75 152 LEU A O 1
ATOM 1157 N N . TYR A 1 153 ? 0.426 12.367 7.893 1.00 95.62 153 TYR A N 1
ATOM 1158 C CA . TYR A 1 153 ? -0.025 13.739 7.682 1.00 95.62 153 TYR A CA 1
ATOM 1159 C C . TYR A 1 153 ? -0.833 13.881 6.387 1.00 95.62 153 TYR A C 1
ATOM 1161 O O . TYR A 1 153 ? -1.921 14.452 6.403 1.00 95.62 153 TYR A O 1
ATOM 1169 N N . ARG A 1 154 ? -0.358 13.298 5.275 1.00 95.19 154 ARG A N 1
ATOM 1170 C CA . ARG A 1 154 ? -1.093 13.309 3.998 1.00 95.19 154 ARG A CA 1
ATOM 1171 C C . ARG A 1 154 ? -2.449 12.625 4.125 1.00 95.19 154 ARG A C 1
ATOM 1173 O O . ARG A 1 154 ? -3.453 13.224 3.756 1.00 95.19 154 ARG A O 1
ATOM 1180 N N . PHE A 1 155 ? -2.495 11.413 4.683 1.00 97.62 155 PHE A N 1
ATOM 1181 C CA . PHE A 1 155 ? -3.756 10.690 4.878 1.00 97.62 155 PHE A CA 1
ATOM 1182 C C . PHE A 1 155 ? -4.740 11.455 5.768 1.00 97.62 155 PHE A C 1
ATOM 1184 O O . PHE A 1 155 ? -5.942 11.422 5.504 1.00 97.62 155 PHE A O 1
ATOM 1191 N N . ASN A 1 156 ? -4.255 12.202 6.762 1.00 96.38 156 ASN A N 1
ATOM 1192 C CA . ASN A 1 156 ? -5.101 13.018 7.631 1.00 96.38 156 ASN A CA 1
ATOM 1193 C C . ASN A 1 156 ? -5.831 14.155 6.885 1.00 96.38 156 ASN A C 1
ATOM 1195 O O . ASN A 1 156 ? -6.860 14.629 7.357 1.00 96.38 156 ASN A O 1
ATOM 1199 N N . LYS A 1 157 ? -5.347 14.576 5.706 1.00 96.69 157 LYS A N 1
ATOM 1200 C CA . LYS A 1 157 ? -6.010 15.611 4.893 1.00 96.69 157 LYS A CA 1
ATOM 1201 C C . LYS A 1 157 ? -7.261 15.117 4.163 1.00 96.69 157 LYS A C 1
ATOM 1203 O O . LYS A 1 157 ? -8.096 15.928 3.784 1.00 96.69 157 LYS A O 1
ATOM 1208 N N . PHE A 1 158 ? -7.387 13.811 3.928 1.00 98.19 158 PHE A N 1
ATOM 1209 C CA . PHE A 1 158 ? -8.457 13.247 3.093 1.00 98.19 158 PHE A CA 1
ATOM 1210 C C . PHE A 1 158 ? -9.120 11.997 3.688 1.00 98.19 158 PHE A C 1
ATOM 1212 O O . PHE A 1 158 ? -9.898 11.326 3.009 1.00 98.19 158 PHE A O 1
ATOM 1219 N N . SER A 1 159 ? -8.820 11.647 4.937 1.00 98.44 159 SER A N 1
ATOM 1220 C CA . SER A 1 159 ? -9.389 10.479 5.613 1.00 98.44 159 SER A CA 1
ATOM 1221 C C . SER A 1 159 ? -9.385 10.652 7.130 1.00 98.44 159 SER A C 1
ATOM 1223 O O . SER A 1 159 ? -8.698 11.514 7.672 1.00 98.44 159 SER A O 1
ATOM 1225 N N . SER A 1 160 ? -10.141 9.807 7.826 1.00 98.31 160 SER A N 1
ATOM 1226 C CA . SER A 1 160 ? -10.055 9.661 9.278 1.00 98.31 160 SER A CA 1
ATOM 1227 C C . SER A 1 160 ? -9.054 8.561 9.619 1.00 98.31 160 SER A C 1
ATOM 1229 O O . SER A 1 160 ? -9.234 7.411 9.209 1.00 98.31 160 SER A O 1
ATOM 1231 N N . VAL A 1 161 ? -8.007 8.913 10.364 1.00 97.88 161 VAL A N 1
ATOM 1232 C CA . VAL A 1 161 ? -6.860 8.036 10.624 1.00 97.88 161 VAL A CA 1
ATOM 1233 C C . VAL A 1 161 ? -6.843 7.555 12.075 1.00 97.88 161 VAL A C 1
ATOM 1235 O O . VAL A 1 161 ? -6.886 8.351 13.010 1.00 97.88 161 VAL A O 1
ATOM 1238 N N . GLU A 1 162 ? -6.697 6.245 12.267 1.00 98.12 162 GLU A N 1
ATOM 1239 C CA . GLU A 1 162 ? -6.429 5.621 13.565 1.00 98.12 162 GLU A CA 1
ATOM 1240 C C . GLU A 1 162 ? -5.236 4.663 13.499 1.00 98.12 162 GLU A C 1
ATOM 1242 O O . GLU A 1 162 ? -4.929 4.102 12.446 1.00 98.12 162 GLU A O 1
ATOM 1247 N N . PHE A 1 163 ? -4.564 4.436 14.637 1.00 97.94 163 PHE A N 1
ATOM 1248 C CA . PHE A 1 163 ? -3.462 3.472 14.733 1.00 97.94 163 PHE A CA 1
ATOM 1249 C C . PHE A 1 163 ? -3.852 2.237 15.530 1.00 97.94 163 PHE A C 1
ATOM 1251 O O . PHE A 1 163 ? -4.399 2.311 16.634 1.00 97.94 163 PHE A O 1
ATOM 1258 N N . PHE A 1 164 ? -3.449 1.082 15.013 1.00 97.56 164 PHE A N 1
ATOM 1259 C CA . PHE A 1 164 ? -3.611 -0.196 15.679 1.00 97.56 164 PHE A CA 1
ATOM 1260 C C . PHE A 1 164 ? -2.267 -0.905 15.842 1.00 97.56 164 PHE A C 1
ATOM 1262 O O . PHE A 1 164 ? -1.574 -1.211 14.874 1.00 97.56 164 PHE A O 1
ATOM 1269 N N . LYS A 1 165 ? -1.906 -1.221 17.089 1.00 96.88 165 LYS A N 1
ATOM 1270 C CA . LYS A 1 165 ? -0.760 -2.078 17.404 1.00 96.88 165 LYS A CA 1
ATOM 1271 C C . LYS A 1 165 ? -1.246 -3.366 18.074 1.00 96.88 165 LYS A C 1
ATOM 1273 O O . LYS A 1 165 ? -1.872 -3.279 19.135 1.00 96.88 165 LYS A O 1
ATOM 1278 N N . PRO A 1 166 ? -0.939 -4.550 17.519 1.00 93.62 166 PRO A N 1
ATOM 1279 C CA . PRO A 1 166 ? -1.302 -5.808 18.155 1.00 93.62 166 PRO A CA 1
ATOM 1280 C C . PRO A 1 166 ? -0.589 -6.006 19.505 1.00 93.62 166 PRO A C 1
ATOM 1282 O O . PRO A 1 166 ? 0.605 -5.741 19.658 1.00 93.62 166 PRO A O 1
ATOM 1285 N N . THR A 1 167 ? -1.320 -6.525 20.492 1.00 92.38 167 THR A N 1
ATOM 1286 C CA . THR A 1 167 ? -0.818 -6.761 21.861 1.00 92.38 167 THR A CA 1
ATOM 1287 C C . THR A 1 167 ? -0.314 -8.183 22.106 1.00 92.38 167 THR A C 1
ATOM 1289 O O . THR A 1 167 ? 0.292 -8.435 23.141 1.00 92.38 167 THR A O 1
ATOM 1292 N N . ARG A 1 168 ? -0.575 -9.117 21.180 1.00 87.69 168 ARG A N 1
ATOM 1293 C CA . ARG A 1 168 ? -0.204 -10.540 21.312 1.00 87.69 168 ARG A CA 1
ATOM 1294 C C . ARG A 1 168 ? 1.002 -10.933 20.464 1.00 87.69 168 ARG A C 1
ATOM 1296 O O . ARG A 1 168 ? 1.862 -11.677 20.916 1.00 87.69 168 ARG A O 1
ATOM 1303 N N . HIS A 1 169 ? 1.056 -10.437 19.232 1.00 86.12 169 HIS A N 1
ATOM 1304 C CA . HIS A 1 169 ? 2.110 -10.742 18.267 1.00 86.12 169 HIS A CA 1
ATOM 1305 C C . HIS A 1 169 ? 2.788 -9.449 17.827 1.00 86.12 169 HIS A C 1
ATOM 1307 O O . HIS A 1 169 ? 2.155 -8.399 17.789 1.00 86.12 169 HIS A O 1
ATOM 1313 N N . HIS A 1 170 ? 4.082 -9.515 17.507 1.00 86.62 170 HIS A N 1
ATOM 1314 C CA . HIS A 1 170 ? 4.879 -8.365 17.051 1.00 86.62 170 HIS A CA 1
ATOM 1315 C C . HIS A 1 170 ? 4.890 -7.153 18.001 1.00 86.62 170 HIS A C 1
ATOM 1317 O O . HIS A 1 170 ? 5.305 -6.065 17.616 1.00 86.62 170 HIS A O 1
ATOM 1323 N N . THR A 1 171 ? 4.516 -7.331 19.268 1.00 88.31 171 THR A N 1
ATOM 1324 C CA . THR A 1 171 ? 4.381 -6.235 20.237 1.00 88.31 171 THR A CA 1
ATOM 1325 C C . THR A 1 171 ? 5.708 -5.514 20.491 1.00 88.31 171 THR A C 1
ATOM 1327 O O . THR A 1 171 ? 5.720 -4.290 20.587 1.00 88.31 171 THR A O 1
ATOM 1330 N N . LYS A 1 172 ? 6.834 -6.246 20.482 1.00 90.62 172 LYS A N 1
ATOM 1331 C CA . LYS A 1 172 ? 8.195 -5.679 20.574 1.00 90.62 172 LYS A CA 1
ATOM 1332 C C . LYS A 1 172 ? 8.697 -5.029 19.274 1.00 90.62 172 LYS A C 1
ATOM 1334 O O . LYS A 1 172 ? 9.669 -4.282 19.302 1.00 90.62 172 LYS A O 1
ATOM 1339 N N . ARG A 1 173 ? 8.104 -5.356 18.117 1.00 92.56 173 ARG A N 1
ATOM 1340 C CA . ARG A 1 173 ? 8.526 -4.816 16.810 1.00 92.56 173 ARG A CA 1
ATOM 1341 C C . ARG A 1 173 ? 8.014 -3.389 16.656 1.00 92.56 173 ARG A C 1
ATOM 1343 O O . ARG A 1 173 ? 7.012 -3.034 17.263 1.00 92.56 173 ARG A O 1
ATOM 1350 N N . SER A 1 174 ? 8.648 -2.594 15.799 1.00 93.75 174 SER A N 1
ATOM 1351 C CA . SER A 1 174 ? 8.192 -1.235 15.475 1.00 93.75 174 SER A CA 1
ATOM 1352 C C . SER A 1 174 ? 6.956 -1.194 14.569 1.00 93.75 174 SER A C 1
ATOM 1354 O O . SER A 1 174 ? 6.436 -0.113 14.308 1.00 93.75 174 SER A O 1
ATOM 1356 N N . SER A 1 175 ? 6.484 -2.351 14.095 1.00 95.69 175 SER A N 1
ATOM 1357 C CA . SER A 1 175 ? 5.319 -2.461 13.223 1.00 95.69 175 SER A CA 1
ATOM 1358 C C . SER A 1 175 ? 4.020 -2.066 13.935 1.00 95.69 175 SER A C 1
ATOM 1360 O O . SER A 1 175 ? 3.805 -2.395 15.113 1.00 95.69 175 SER A O 1
ATOM 1362 N N . PHE A 1 176 ? 3.144 -1.400 13.194 1.00 97.69 176 PHE A N 1
ATOM 1363 C CA . PHE A 1 176 ? 1.773 -1.050 13.554 1.00 97.69 176 PHE A CA 1
ATOM 1364 C C . PHE A 1 176 ? 0.946 -0.886 12.270 1.00 97.69 176 PHE A C 1
ATOM 1366 O O . PHE A 1 176 ? 1.500 -0.858 11.176 1.00 97.69 176 PHE A O 1
ATOM 1373 N N . TYR A 1 177 ? -0.370 -0.778 12.395 1.00 98.06 177 TYR A N 1
ATOM 1374 C CA . TYR A 1 177 ? -1.262 -0.533 11.270 1.00 98.06 177 TYR A CA 1
ATOM 1375 C C . TYR A 1 177 ? -1.830 0.876 11.351 1.00 98.06 177 TYR A C 1
ATOM 1377 O O . TYR A 1 177 ? -2.330 1.283 12.402 1.00 98.06 177 TYR A O 1
ATOM 1385 N N . MET A 1 178 ? -1.781 1.593 10.235 1.00 98.50 178 MET A N 1
ATOM 1386 C CA . MET A 1 178 ? -2.660 2.724 9.978 1.00 98.50 178 MET A CA 1
ATOM 1387 C C . MET A 1 178 ? -3.994 2.186 9.463 1.00 98.50 178 MET A C 1
ATOM 1389 O O . MET A 1 178 ? -4.024 1.375 8.539 1.00 98.50 178 MET A O 1
ATOM 1393 N N . ILE A 1 179 ? -5.086 2.654 10.051 1.00 98.62 179 ILE A N 1
ATOM 1394 C CA . ILE A 1 179 ? -6.449 2.406 9.597 1.00 98.62 179 ILE A CA 1
ATOM 1395 C C . ILE A 1 179 ? -6.984 3.751 9.113 1.00 98.62 179 ILE A C 1
ATOM 1397 O O . ILE A 1 179 ? -7.294 4.624 9.922 1.00 98.62 179 ILE A O 1
ATOM 1401 N N . ALA A 1 180 ? -7.040 3.929 7.797 1.00 98.69 180 ALA A N 1
ATOM 1402 C CA . ALA A 1 180 ? -7.610 5.111 7.165 1.00 98.69 180 ALA A CA 1
ATOM 1403 C C . ALA A 1 180 ? -9.035 4.787 6.716 1.00 98.69 180 ALA A C 1
ATOM 1405 O O . ALA A 1 180 ? -9.241 3.897 5.894 1.00 98.69 180 ALA A O 1
ATOM 1406 N N . THR A 1 181 ? -10.018 5.490 7.267 1.00 98.75 181 THR A N 1
ATOM 1407 C CA . THR A 1 181 ? -11.450 5.308 6.987 1.00 98.75 181 THR A CA 1
ATOM 1408 C C . THR A 1 181 ? -12.047 6.580 6.403 1.00 98.75 181 THR A C 1
ATOM 1410 O O . THR A 1 181 ? -11.427 7.644 6.450 1.00 98.75 181 THR A O 1
ATOM 1413 N N . ASN A 1 182 ? -13.261 6.481 5.854 1.00 98.50 182 ASN A N 1
ATOM 1414 C CA . ASN A 1 182 ? -13.955 7.608 5.234 1.00 98.50 182 ASN A CA 1
ATOM 1415 C C . ASN A 1 182 ? -13.091 8.319 4.171 1.00 98.50 182 ASN A C 1
ATOM 1417 O O . ASN A 1 182 ? -13.057 9.548 4.089 1.00 98.50 182 ASN A O 1
ATOM 1421 N N . ILE A 1 183 ? -12.342 7.534 3.391 1.00 98.69 183 ILE A N 1
ATOM 1422 C CA . ILE A 1 183 ? -11.365 8.065 2.440 1.00 98.69 183 ILE A CA 1
ATOM 1423 C C . ILE A 1 183 ? -12.080 8.870 1.355 1.00 98.69 183 ILE A C 1
ATOM 1425 O O . ILE A 1 183 ? -12.979 8.371 0.684 1.00 98.69 183 ILE A O 1
ATOM 1429 N N . GLN A 1 184 ? -11.651 10.111 1.155 1.00 98.44 184 GLN A N 1
ATOM 1430 C CA . GLN A 1 184 ? -12.086 10.971 0.062 1.00 98.44 184 GLN A CA 1
ATOM 1431 C C . GLN A 1 184 ? -11.103 10.813 -1.106 1.00 98.44 184 GLN A C 1
ATOM 1433 O O . GLN A 1 184 ? -10.256 11.672 -1.330 1.00 98.44 184 GLN A O 1
ATOM 1438 N N . SER A 1 185 ? -11.175 9.696 -1.841 1.00 96.19 185 SER A N 1
ATOM 1439 C CA . SER A 1 185 ? -10.176 9.348 -2.874 1.00 96.19 185 SER A CA 1
ATOM 1440 C C . SER A 1 185 ? -10.107 10.336 -4.046 1.00 96.19 185 SER A C 1
ATOM 1442 O O . SER A 1 185 ? -9.084 10.414 -4.716 1.00 96.19 185 SER A O 1
ATOM 1444 N N . GLN A 1 186 ? -11.151 11.145 -4.255 1.00 96.69 186 GLN A N 1
ATOM 1445 C CA . GLN A 1 186 ? -11.172 12.226 -5.252 1.00 96.69 186 GLN A CA 1
ATOM 1446 C C . GLN A 1 186 ? -10.743 13.596 -4.694 1.00 96.69 186 GLN A C 1
ATOM 1448 O O . GLN A 1 186 ? -10.785 14.597 -5.406 1.00 96.69 186 GLN A O 1
ATOM 1453 N N . HIS A 1 187 ? -10.346 13.676 -3.423 1.00 98.12 187 HIS A N 1
ATOM 1454 C CA . HIS A 1 187 ? -9.792 14.901 -2.853 1.00 98.12 187 HIS A CA 1
ATOM 1455 C C . HIS A 1 187 ? -8.455 15.246 -3.529 1.00 98.12 187 HIS A C 1
ATOM 1457 O O . HIS A 1 187 ? -7.667 14.350 -3.832 1.00 98.12 187 HIS A O 1
ATOM 1463 N N . CYS A 1 188 ? -8.155 16.535 -3.725 1.00 97.81 188 CYS A N 1
ATOM 1464 C CA . CYS A 1 188 ? -6.948 16.969 -4.442 1.00 97.81 188 CYS A CA 1
ATOM 1465 C C . CYS A 1 188 ? -5.657 16.393 -3.835 1.00 97.81 188 CYS A C 1
ATOM 1467 O O . CYS A 1 188 ? -4.811 15.879 -4.556 1.00 97.81 188 CYS A O 1
ATOM 1469 N N . GLU A 1 189 ? -5.544 16.390 -2.506 1.00 96.94 189 GLU A N 1
ATOM 1470 C CA . GLU A 1 189 ? -4.402 15.803 -1.785 1.00 96.94 189 GLU A CA 1
ATOM 1471 C C . GLU A 1 189 ? -4.269 14.286 -1.992 1.00 96.94 189 GLU A C 1
ATOM 1473 O O . GLU A 1 189 ? -3.154 13.768 -2.016 1.00 96.94 189 GLU A O 1
ATOM 1478 N N . ALA A 1 190 ? -5.384 13.567 -2.169 1.00 97.94 190 ALA A N 1
ATOM 1479 C CA . ALA A 1 190 ? -5.360 12.132 -2.449 1.00 97.94 190 ALA A CA 1
ATOM 1480 C C . ALA A 1 190 ? -4.849 11.865 -3.873 1.00 97.94 190 ALA A C 1
ATOM 1482 O O . ALA A 1 190 ? -3.964 11.033 -4.064 1.00 97.94 190 ALA A O 1
ATOM 1483 N N . ILE A 1 191 ? -5.340 12.629 -4.853 1.00 98.12 191 ILE A N 1
ATOM 1484 C CA . ILE A 1 191 ? -4.904 12.551 -6.256 1.00 98.12 191 ILE A CA 1
ATOM 1485 C C . ILE A 1 191 ? -3.407 12.872 -6.367 1.00 98.12 191 ILE A C 1
ATOM 1487 O O . ILE A 1 191 ? -2.640 12.077 -6.910 1.00 98.12 191 ILE A O 1
ATOM 1491 N N . LEU A 1 192 ? -2.967 13.979 -5.758 1.00 97.19 192 LEU A N 1
ATOM 1492 C CA . LEU A 1 192 ? -1.555 14.371 -5.722 1.00 97.19 192 LEU A CA 1
ATOM 1493 C C . LEU A 1 192 ? -0.679 13.310 -5.038 1.00 97.19 192 LEU A C 1
ATOM 1495 O O . LEU A 1 192 ? 0.457 13.079 -5.456 1.00 97.19 192 LEU A O 1
ATOM 1499 N N . ALA A 1 193 ? -1.187 12.643 -3.996 1.00 97.06 193 ALA A N 1
ATOM 1500 C CA . ALA A 1 193 ? -0.465 11.556 -3.342 1.00 97.06 193 ALA A CA 1
ATOM 1501 C C . ALA A 1 193 ? -0.266 10.353 -4.278 1.00 97.06 193 ALA A C 1
ATOM 1503 O O . ALA A 1 193 ? 0.853 9.839 -4.356 1.00 97.06 193 ALA A O 1
ATOM 1504 N N . VAL A 1 194 ? -1.299 9.943 -5.026 1.00 98.19 194 VAL A N 1
ATOM 1505 C CA . VAL A 1 194 ? -1.197 8.865 -6.027 1.00 98.19 194 VAL A CA 1
ATOM 1506 C C . VAL A 1 194 ? -0.175 9.219 -7.108 1.00 98.19 194 VAL A C 1
ATOM 1508 O O . VAL A 1 194 ? 0.732 8.425 -7.369 1.00 98.19 194 VAL A O 1
ATOM 1511 N N . GLU A 1 195 ? -0.257 10.418 -7.689 1.00 97.38 195 GLU A N 1
ATOM 1512 C CA . GLU A 1 195 ? 0.689 10.890 -8.710 1.00 97.38 195 GLU A CA 1
ATOM 1513 C C . GLU A 1 195 ? 2.133 10.889 -8.194 1.00 97.38 195 GLU A C 1
ATOM 1515 O O . GLU A 1 195 ? 3.052 10.388 -8.852 1.00 97.38 195 GLU A O 1
ATOM 1520 N N . MET A 1 196 ? 2.336 11.392 -6.974 1.00 96.00 196 MET A N 1
ATOM 1521 C CA . MET A 1 196 ? 3.634 11.393 -6.312 1.00 96.00 196 MET A CA 1
ATOM 1522 C C . MET A 1 196 ? 4.164 9.967 -6.121 1.00 96.00 196 MET A C 1
ATOM 1524 O O . MET A 1 196 ? 5.330 9.707 -6.424 1.00 96.00 196 MET A O 1
ATOM 1528 N N . TRP A 1 197 ? 3.352 9.028 -5.632 1.00 97.56 197 TRP A N 1
ATOM 1529 C CA . TRP A 1 197 ? 3.783 7.642 -5.427 1.00 97.56 197 TRP A CA 1
ATOM 1530 C C . TRP A 1 197 ? 4.080 6.918 -6.742 1.00 97.56 197 TRP A C 1
ATOM 1532 O O . TRP A 1 197 ? 5.084 6.205 -6.814 1.00 97.56 197 TRP A O 1
ATOM 1542 N N . LYS A 1 198 ? 3.298 7.156 -7.804 1.00 98.12 198 LYS A N 1
ATOM 1543 C CA . LYS A 1 198 ? 3.587 6.637 -9.153 1.00 98.12 198 LYS A CA 1
ATOM 1544 C C . LYS A 1 198 ? 4.901 7.199 -9.701 1.00 98.12 198 LYS A C 1
ATOM 1546 O O . LYS A 1 198 ? 5.744 6.436 -10.176 1.00 98.12 198 LYS A O 1
ATOM 1551 N N . LYS A 1 199 ? 5.159 8.502 -9.532 1.00 96.69 199 LYS A N 1
ATOM 1552 C CA . LYS A 1 199 ? 6.456 9.117 -9.871 1.00 96.69 199 LYS A CA 1
ATOM 1553 C C . LYS A 1 199 ? 7.603 8.492 -9.077 1.00 96.69 199 LYS A C 1
ATOM 1555 O O . LYS A 1 199 ? 8.649 8.186 -9.646 1.00 96.69 199 LYS A O 1
ATOM 1560 N N . GLN A 1 200 ? 7.414 8.273 -7.777 1.00 96.06 200 GLN A N 1
ATOM 1561 C CA . GLN A 1 200 ? 8.437 7.658 -6.936 1.00 96.06 200 GLN A CA 1
ATOM 1562 C C . GLN A 1 200 ? 8.744 6.224 -7.350 1.00 96.06 200 GLN A C 1
ATOM 1564 O O . GLN A 1 200 ? 9.911 5.841 -7.392 1.00 96.06 200 GLN A O 1
ATOM 1569 N N . TRP A 1 201 ? 7.718 5.446 -7.686 1.00 97.50 201 TRP A N 1
ATOM 1570 C CA . TRP A 1 201 ? 7.896 4.107 -8.228 1.00 97.50 201 TRP A CA 1
ATOM 1571 C C . TRP A 1 201 ? 8.658 4.134 -9.553 1.00 97.50 201 TRP A C 1
ATOM 1573 O O . TRP A 1 201 ? 9.600 3.360 -9.721 1.00 97.50 201 TRP A O 1
ATOM 1583 N N . LYS A 1 202 ? 8.310 5.059 -10.459 1.00 96.94 202 LYS A N 1
ATOM 1584 C CA . LYS A 1 202 ? 8.984 5.224 -11.753 1.00 96.94 202 LYS A CA 1
ATOM 1585 C C . LYS A 1 202 ? 10.477 5.489 -11.567 1.00 96.94 202 LYS A C 1
ATOM 1587 O O . LYS A 1 202 ? 11.286 4.755 -12.119 1.00 96.94 202 LYS A O 1
ATOM 1592 N N . VAL A 1 203 ? 10.852 6.476 -10.750 1.00 95.62 203 VAL A N 1
ATOM 1593 C CA . VAL A 1 203 ? 12.268 6.792 -10.478 1.00 95.62 203 VAL A CA 1
ATOM 1594 C C . VAL A 1 203 ? 12.964 5.630 -9.769 1.00 95.62 203 VAL A C 1
ATOM 1596 O O . VAL A 1 203 ? 14.073 5.255 -10.131 1.00 95.62 203 VAL A O 1
ATOM 1599 N N . ALA A 1 204 ? 12.307 4.997 -8.795 1.00 95.12 204 ALA A N 1
ATOM 1600 C CA . ALA A 1 204 ? 12.876 3.846 -8.101 1.00 95.12 204 ALA A CA 1
ATOM 1601 C C . ALA A 1 204 ? 13.098 2.632 -9.021 1.00 95.12 204 ALA A C 1
ATOM 1603 O O . ALA A 1 204 ? 13.927 1.786 -8.696 1.00 95.12 204 ALA A O 1
ATOM 1604 N N . THR A 1 205 ? 12.374 2.548 -10.139 1.00 95.69 205 THR A N 1
ATOM 1605 C CA . THR A 1 205 ? 12.430 1.432 -11.091 1.00 95.69 205 THR A CA 1
ATOM 1606 C C . THR A 1 205 ? 13.359 1.717 -12.270 1.00 95.69 205 THR A C 1
ATOM 1608 O O . THR A 1 205 ? 14.156 0.857 -12.620 1.00 95.69 205 THR A O 1
ATOM 1611 N N . PHE A 1 206 ? 13.277 2.913 -12.855 1.00 94.75 206 PHE A N 1
ATOM 1612 C CA . PHE A 1 206 ? 13.946 3.265 -14.113 1.00 94.75 206 PHE A CA 1
ATOM 1613 C C . PHE A 1 206 ? 14.999 4.371 -13.971 1.00 94.75 206 PHE A C 1
ATOM 1615 O O . PHE A 1 206 ? 15.786 4.570 -14.889 1.00 94.75 206 PHE A O 1
ATOM 1622 N N . GLY A 1 207 ? 14.992 5.117 -12.864 1.00 93.56 207 GLY A N 1
ATOM 1623 C CA . GLY A 1 207 ? 15.863 6.275 -12.666 1.00 93.56 207 GLY A CA 1
ATOM 1624 C C . GLY A 1 207 ? 17.230 5.934 -12.074 1.00 93.56 207 GLY A C 1
ATOM 1625 O O . GLY A 1 207 ? 17.452 4.848 -11.524 1.00 93.56 207 GLY A O 1
ATOM 1626 N N . THR A 1 208 ? 18.142 6.899 -12.125 1.00 93.06 208 THR A N 1
ATOM 1627 C CA . THR A 1 208 ? 19.505 6.798 -11.578 1.00 93.06 208 THR A CA 1
ATOM 1628 C C . THR A 1 208 ? 19.525 6.848 -10.047 1.00 93.06 208 THR A C 1
ATOM 1630 O O . THR A 1 208 ? 18.505 7.082 -9.391 1.00 93.06 208 THR A O 1
ATOM 1633 N N . ASP A 1 209 ? 20.675 6.545 -9.432 1.00 91.69 209 ASP A N 1
ATOM 1634 C CA . ASP A 1 209 ? 20.846 6.666 -7.973 1.00 91.69 209 ASP A CA 1
ATOM 1635 C C . ASP A 1 209 ? 20.727 8.124 -7.518 1.00 91.69 209 ASP A C 1
ATOM 1637 O O . ASP A 1 209 ? 20.198 8.390 -6.440 1.00 91.69 209 ASP A O 1
ATOM 1641 N N . GLU A 1 210 ? 21.179 9.061 -8.344 1.00 93.44 210 GLU A N 1
ATOM 1642 C CA . GLU A 1 210 ? 21.120 10.501 -8.109 1.00 93.44 210 GLU A CA 1
ATOM 1643 C C . GLU A 1 210 ? 19.671 10.990 -8.127 1.00 93.44 210 GLU A C 1
ATOM 1645 O O . GLU A 1 210 ? 19.214 11.555 -7.134 1.00 93.44 210 GLU A O 1
ATOM 1650 N N . GLU A 1 211 ? 18.907 10.661 -9.174 1.00 93.62 211 GLU A N 1
ATOM 1651 C CA . GLU A 1 211 ? 17.483 11.014 -9.269 1.00 93.62 211 GLU A CA 1
ATOM 1652 C C . GLU A 1 211 ? 16.682 10.443 -8.092 1.00 93.62 211 GLU A C 1
ATOM 1654 O O . GLU A 1 211 ? 15.805 11.103 -7.528 1.00 93.62 211 GLU A O 1
ATOM 1659 N N . TYR A 1 212 ? 16.992 9.209 -7.679 1.00 91.62 212 TYR A N 1
ATOM 1660 C CA . TYR A 1 212 ? 16.336 8.591 -6.532 1.00 91.62 212 TYR A CA 1
ATOM 1661 C C . TYR A 1 212 ? 16.697 9.284 -5.209 1.00 91.62 212 TYR A C 1
ATOM 1663 O O . TYR A 1 212 ? 15.819 9.469 -4.365 1.00 91.62 212 TYR A O 1
ATOM 1671 N N . LYS A 1 213 ? 17.955 9.703 -5.014 1.00 89.94 213 LYS A N 1
ATOM 1672 C CA . LYS A 1 213 ? 18.376 10.471 -3.826 1.00 89.94 213 LYS A CA 1
ATOM 1673 C C . LYS A 1 213 ? 17.704 11.841 -3.775 1.00 89.94 213 LYS A C 1
ATOM 1675 O O . LYS A 1 213 ? 17.198 12.214 -2.721 1.00 89.94 213 LYS A O 1
ATOM 1680 N N . GLU A 1 214 ? 17.654 12.562 -4.891 1.00 89.88 214 GLU A N 1
ATOM 1681 C CA . GLU A 1 214 ? 16.997 13.873 -4.981 1.00 89.88 214 GLU A CA 1
ATOM 1682 C C . GLU A 1 214 ? 15.505 13.775 -4.664 1.00 89.88 214 GLU A C 1
ATOM 1684 O O . GLU A 1 214 ? 14.974 14.529 -3.849 1.00 89.88 214 GLU A O 1
ATOM 1689 N N . LEU A 1 215 ? 14.835 12.768 -5.226 1.00 88.31 215 LEU A N 1
ATOM 1690 C CA . LEU A 1 215 ? 13.435 12.478 -4.940 1.00 88.31 215 LEU A CA 1
ATOM 1691 C C . LEU A 1 215 ? 13.189 12.167 -3.455 1.00 88.31 215 LEU A C 1
ATOM 1693 O O . LEU A 1 215 ? 12.132 12.502 -2.926 1.00 88.31 215 LEU A O 1
ATOM 1697 N N . ARG A 1 216 ? 14.141 11.507 -2.786 1.00 81.88 216 ARG A N 1
ATOM 1698 C CA . ARG A 1 216 ? 14.082 11.220 -1.344 1.00 81.88 216 ARG A CA 1
ATOM 1699 C C . ARG A 1 216 ? 14.362 12.449 -0.485 1.00 81.88 216 ARG A C 1
ATOM 1701 O O . ARG A 1 216 ? 13.844 12.507 0.623 1.00 81.88 216 ARG A O 1
ATOM 1708 N N . ALA A 1 217 ? 15.169 13.386 -0.976 1.00 78.19 217 ALA A N 1
ATOM 1709 C CA . ALA A 1 217 ? 15.482 14.639 -0.295 1.00 78.19 217 ALA A CA 1
ATOM 1710 C C . ALA A 1 217 ? 14.343 15.666 -0.389 1.00 78.19 217 ALA A C 1
ATOM 1712 O O . ALA A 1 217 ? 14.266 16.565 0.445 1.00 78.19 217 ALA A O 1
ATOM 1713 N N . ALA A 1 218 ? 13.446 15.524 -1.371 1.00 71.19 218 ALA A N 1
ATOM 1714 C CA . ALA A 1 218 ? 12.208 16.289 -1.467 1.00 71.19 218 ALA A CA 1
ATOM 1715 C C . ALA A 1 218 ? 11.226 15.882 -0.347 1.00 71.19 218 ALA A C 1
ATOM 1717 O O . ALA A 1 218 ? 10.255 15.152 -0.562 1.00 71.19 218 ALA A O 1
ATOM 1718 N N . CYS A 1 219 ? 11.514 16.329 0.873 1.00 62.34 219 CYS A N 1
ATOM 1719 C CA . CYS A 1 219 ? 10.676 16.130 2.046 1.00 62.34 219 CYS A CA 1
ATOM 1720 C C . CYS A 1 219 ? 9.590 17.208 2.138 1.00 62.34 219 CYS A C 1
ATOM 1722 O O . CYS A 1 219 ? 9.722 18.310 1.605 1.00 62.34 219 CYS A O 1
ATOM 1724 N N . LEU A 1 220 ? 8.508 16.880 2.847 1.00 71.06 220 LEU A N 1
ATOM 1725 C CA . LEU A 1 220 ? 7.591 17.901 3.346 1.00 71.06 220 LEU A CA 1
ATOM 1726 C C . LEU A 1 220 ? 8.333 18.823 4.320 1.00 71.06 220 LEU A C 1
ATOM 1728 O O . LEU A 1 220 ? 9.285 18.392 4.972 1.00 71.06 220 LEU A O 1
ATOM 1732 N N . ASN A 1 221 ? 7.878 20.069 4.429 1.00 81.38 221 ASN A N 1
ATOM 1733 C CA . ASN A 1 221 ? 8.404 20.993 5.422 1.00 81.38 221 ASN A CA 1
ATOM 1734 C C . ASN A 1 221 ? 8.112 20.441 6.829 1.00 81.38 221 ASN A C 1
ATOM 1736 O O . ASN A 1 221 ? 6.957 20.353 7.242 1.00 81.38 221 ASN A O 1
ATOM 1740 N N . GLU A 1 222 ? 9.158 20.037 7.551 1.00 81.69 222 GLU A N 1
ATOM 1741 C CA . GLU A 1 222 ? 9.027 19.420 8.874 1.00 81.69 222 GLU A CA 1
ATOM 1742 C C . GLU A 1 222 ? 8.360 20.363 9.882 1.00 81.69 222 GLU A C 1
ATOM 1744 O O . GLU A 1 222 ? 7.559 19.910 10.697 1.00 81.69 222 GLU A O 1
ATOM 1749 N N . GLU A 1 223 ? 8.628 21.669 9.798 1.00 83.88 223 GLU A N 1
ATOM 1750 C CA . GLU A 1 223 ? 8.023 22.668 10.685 1.00 83.88 223 GLU A CA 1
ATOM 1751 C C . GLU A 1 223 ? 6.515 22.789 10.449 1.00 83.88 223 GLU A C 1
ATOM 1753 O O . GLU A 1 223 ? 5.741 22.838 11.404 1.00 83.88 223 GLU A O 1
ATOM 1758 N N . GLU A 1 224 ? 6.091 22.767 9.184 1.00 87.62 224 GLU A N 1
ATOM 1759 C CA . GLU A 1 224 ? 4.675 22.777 8.798 1.00 87.62 224 GLU A CA 1
ATOM 1760 C C . GLU A 1 224 ? 3.970 21.513 9.303 1.00 87.62 224 GLU A C 1
ATOM 1762 O O . GLU A 1 224 ? 2.942 21.590 9.977 1.00 87.62 224 GLU A O 1
ATOM 1767 N N . VAL A 1 225 ? 4.568 20.341 9.064 1.00 89.19 225 VAL A N 1
ATOM 1768 C CA . VAL A 1 225 ? 4.006 19.056 9.502 1.00 89.19 225 VAL A CA 1
ATOM 1769 C C . VAL A 1 225 ? 3.890 18.993 11.025 1.00 89.19 225 VAL A C 1
ATOM 1771 O O . VAL A 1 225 ? 2.867 18.553 11.553 1.00 89.19 225 VAL A O 1
ATOM 1774 N N . LEU A 1 226 ? 4.910 19.437 11.760 1.00 88.94 226 LEU A N 1
ATOM 1775 C CA . LEU A 1 226 ? 4.871 19.459 13.222 1.00 88.94 226 LEU A CA 1
ATOM 1776 C C . LEU A 1 226 ? 3.865 20.484 13.753 1.00 88.94 226 LEU A C 1
ATOM 1778 O O . LEU A 1 226 ? 3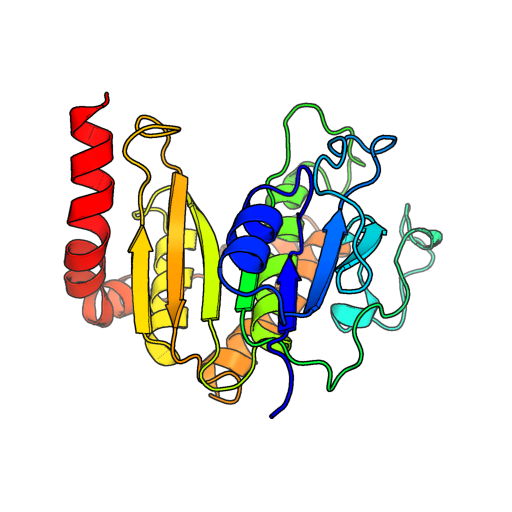.162 20.184 14.721 1.00 88.94 226 LEU A O 1
ATOM 1782 N N . GLY A 1 227 ? 3.762 21.651 13.114 1.00 91.31 227 GLY A N 1
ATOM 1783 C CA . GLY A 1 227 ? 2.802 22.692 13.471 1.00 91.31 227 GLY A CA 1
ATOM 1784 C C . GLY A 1 227 ? 1.351 22.243 13.299 1.00 91.31 227 GLY A C 1
ATOM 1785 O O . GLY A 1 227 ? 0.537 22.434 14.202 1.00 91.31 227 GLY A O 1
ATOM 1786 N N . GLU A 1 228 ? 1.029 21.598 12.178 1.00 92.94 228 GLU A N 1
ATOM 1787 C CA . GLU A 1 228 ? -0.346 21.199 11.859 1.00 92.94 228 GLU A CA 1
ATOM 1788 C C . GLU A 1 228 ? -0.748 19.844 12.450 1.00 92.94 228 GLU A C 1
ATOM 1790 O O . GLU A 1 228 ? -1.901 19.645 12.836 1.00 92.94 228 GLU A O 1
ATOM 1795 N N . PHE A 1 229 ? 0.184 18.892 12.527 1.00 94.44 229 PHE A N 1
ATOM 1796 C CA . PHE A 1 229 ? -0.121 17.495 12.842 1.00 94.44 229 PHE A CA 1
ATOM 1797 C C . PHE A 1 229 ? 0.628 16.951 14.056 1.00 94.44 229 PHE A C 1
ATOM 1799 O O . PHE A 1 229 ? 0.288 15.875 14.541 1.00 94.44 229 PHE A O 1
ATOM 1806 N N . GLY A 1 230 ? 1.594 17.677 14.624 1.00 94.44 230 GLY A N 1
ATOM 1807 C CA . GLY A 1 230 ? 2.436 17.171 15.713 1.00 94.44 230 GLY A CA 1
ATOM 1808 C C . GLY A 1 230 ? 1.652 16.718 16.951 1.00 94.44 230 GLY A C 1
ATOM 1809 O O . GLY A 1 230 ? 1.903 15.641 17.495 1.00 94.44 230 GLY A O 1
ATOM 1810 N N . THR A 1 231 ? 0.651 17.494 17.379 1.00 95.88 231 THR A N 1
ATOM 1811 C CA . THR A 1 231 ? -0.179 17.134 18.546 1.00 95.88 231 THR A CA 1
ATOM 1812 C C . THR A 1 231 ? -1.030 15.895 18.265 1.00 95.88 231 THR A C 1
ATOM 1814 O O . THR A 1 231 ? -1.146 15.006 19.114 1.00 95.88 231 THR A O 1
ATOM 1817 N N . GLU A 1 232 ? -1.581 15.805 17.057 1.00 95.12 232 GLU A N 1
ATOM 1818 C CA . GLU A 1 232 ? -2.394 14.672 16.628 1.00 95.12 232 GLU A CA 1
ATOM 1819 C C . GLU A 1 232 ? -1.549 13.401 16.457 1.00 95.12 232 GLU A C 1
ATOM 1821 O O . GLU A 1 232 ? -1.925 12.334 16.942 1.00 95.12 232 GLU A O 1
ATOM 1826 N N . LEU A 1 233 ? -0.344 13.522 15.896 1.00 96.12 233 LEU A N 1
ATOM 1827 C CA . LEU A 1 233 ? 0.643 12.449 15.815 1.00 96.12 233 LEU A CA 1
ATOM 1828 C C . LEU A 1 233 ? 0.962 11.883 17.203 1.00 96.12 233 LEU A C 1
ATOM 1830 O O . LEU A 1 233 ? 0.962 10.665 17.390 1.00 96.12 233 LEU A O 1
ATOM 1834 N N . VAL A 1 234 ? 1.186 12.748 18.199 1.00 96.94 234 VAL A N 1
ATOM 1835 C CA . VAL A 1 234 ? 1.425 12.316 19.585 1.00 96.94 234 VAL A CA 1
ATOM 1836 C C . VAL A 1 234 ? 0.199 11.611 20.160 1.00 96.94 234 VAL A C 1
ATOM 1838 O O . VAL A 1 234 ? 0.342 10.586 20.836 1.00 96.94 234 VAL A O 1
ATOM 1841 N N . ARG A 1 235 ? -1.009 12.129 19.905 1.00 96.81 235 ARG A N 1
ATOM 1842 C CA . ARG A 1 235 ? -2.268 11.526 20.365 1.00 96.81 235 ARG A CA 1
ATOM 1843 C C . ARG A 1 235 ? -2.437 10.111 19.810 1.00 96.81 235 ARG A C 1
ATOM 1845 O O . ARG A 1 235 ? -2.664 9.181 20.587 1.00 96.81 235 ARG A O 1
ATOM 1852 N N . LEU A 1 236 ? -2.280 9.944 18.498 1.00 95.88 236 LEU A N 1
ATOM 1853 C CA . LEU A 1 236 ? -2.408 8.666 17.795 1.00 95.88 236 LEU A CA 1
ATOM 1854 C C . LEU A 1 236 ? -1.279 7.690 18.179 1.00 95.88 236 LEU A C 1
ATOM 1856 O O . LEU A 1 236 ? -1.524 6.517 18.479 1.00 95.88 236 LEU A O 1
ATOM 1860 N N . GLY A 1 237 ? -0.038 8.178 18.241 1.00 96.75 237 GLY A N 1
ATOM 1861 C CA . GLY A 1 237 ? 1.160 7.387 18.525 1.00 96.75 237 GLY A CA 1
ATOM 1862 C C . GLY A 1 237 ? 1.247 6.865 19.959 1.00 96.75 237 GLY A C 1
ATOM 1863 O O . GLY A 1 237 ? 1.783 5.779 20.188 1.00 96.75 237 GLY A O 1
ATOM 1864 N N . ARG A 1 238 ? 0.660 7.570 20.938 1.00 97.00 238 ARG A N 1
ATOM 1865 C CA . ARG A 1 238 ? 0.778 7.251 22.376 1.00 97.00 238 ARG A CA 1
ATOM 1866 C C . ARG A 1 238 ? 0.468 5.795 22.707 1.00 97.00 238 ARG A C 1
ATOM 1868 O O . ARG A 1 238 ? 1.189 5.168 23.483 1.00 97.00 238 ARG A O 1
ATOM 1875 N N . LYS A 1 239 ? -0.595 5.241 22.120 1.00 95.12 239 LYS A N 1
ATOM 1876 C CA . LYS A 1 239 ? -0.989 3.846 22.358 1.00 95.12 239 LYS A CA 1
ATOM 1877 C C . LYS A 1 239 ? 0.000 2.864 21.730 1.00 95.12 239 LYS A C 1
ATOM 1879 O O . LYS A 1 239 ? 0.333 1.861 22.358 1.00 95.12 239 LYS A O 1
ATOM 1884 N N . VAL A 1 240 ? 0.492 3.165 20.527 1.00 96.88 240 VAL A N 1
ATOM 1885 C CA . VAL A 1 240 ? 1.481 2.347 19.809 1.00 96.88 240 VAL A CA 1
ATOM 1886 C C . VAL A 1 240 ? 2.786 2.284 20.605 1.00 96.88 240 VAL A C 1
ATOM 1888 O O . VAL A 1 240 ? 3.240 1.185 20.936 1.00 96.88 240 VAL A O 1
ATOM 1891 N N . TRP A 1 241 ? 3.336 3.437 20.997 1.00 97.00 241 TRP A N 1
ATOM 1892 C CA . TRP A 1 241 ? 4.558 3.507 21.803 1.00 97.00 241 TRP A CA 1
ATOM 1893 C C . TRP A 1 241 ? 4.375 2.869 23.178 1.00 97.00 241 TRP A C 1
ATOM 1895 O O . TRP A 1 241 ? 5.221 2.090 23.602 1.00 97.00 241 TRP A O 1
ATOM 1905 N N . GLY A 1 242 ? 3.250 3.121 23.855 1.00 96.62 242 GLY A N 1
ATOM 1906 C CA . GLY A 1 242 ? 2.977 2.546 25.173 1.00 96.62 242 GLY A CA 1
ATOM 1907 C C . GLY A 1 242 ? 2.887 1.016 25.162 1.00 96.62 242 GLY A C 1
ATOM 1908 O O . GLY A 1 242 ? 3.398 0.365 26.071 1.00 96.62 242 GLY A O 1
ATOM 1909 N N . ILE A 1 243 ? 2.271 0.426 24.131 1.00 96.25 243 ILE A N 1
ATOM 1910 C CA . ILE A 1 243 ? 2.233 -1.033 23.952 1.00 96.25 243 ILE A CA 1
ATOM 1911 C C . ILE A 1 243 ? 3.638 -1.578 23.654 1.00 96.25 243 ILE A C 1
ATOM 1913 O O . ILE A 1 243 ? 4.013 -2.609 24.207 1.00 96.25 243 ILE A O 1
ATOM 1917 N N . GLN A 1 244 ? 4.420 -0.896 22.810 1.00 93.81 244 GLN A N 1
ATOM 1918 C CA . GLN A 1 244 ? 5.775 -1.334 22.468 1.00 93.81 244 GLN A CA 1
ATOM 1919 C C . GLN A 1 244 ? 6.725 -1.265 23.667 1.00 93.81 244 GLN A C 1
ATOM 1921 O O . GLN A 1 244 ? 7.405 -2.244 23.954 1.00 93.81 244 GLN A O 1
ATOM 1926 N N . ALA A 1 245 ? 6.729 -0.145 24.393 1.00 94.44 245 ALA A N 1
ATOM 1927 C CA . ALA A 1 245 ? 7.591 0.081 25.548 1.00 94.44 245 ALA A CA 1
ATOM 1928 C C . ALA A 1 245 ? 7.351 -0.948 26.660 1.00 94.44 245 ALA A C 1
ATOM 1930 O O . ALA A 1 245 ? 8.304 -1.446 27.241 1.00 94.44 245 ALA A O 1
ATOM 1931 N N . LYS A 1 246 ? 6.091 -1.326 26.915 1.00 94.88 246 LYS A N 1
ATOM 1932 C CA . LYS A 1 246 ? 5.749 -2.368 27.900 1.00 94.88 246 LYS A CA 1
ATOM 1933 C C . LYS A 1 246 ? 6.223 -3.768 27.511 1.00 94.88 246 LYS A C 1
ATOM 1935 O O . LYS A 1 246 ? 6.287 -4.639 28.370 1.00 94.88 246 LYS A O 1
ATOM 1940 N N . ALA A 1 247 ? 6.454 -4.011 26.224 1.00 91.75 247 ALA A N 1
ATOM 1941 C CA . ALA A 1 247 ? 6.843 -5.319 25.723 1.00 91.75 247 ALA A CA 1
ATOM 1942 C C . ALA A 1 247 ? 8.362 -5.483 25.588 1.00 91.75 247 ALA A C 1
ATOM 1944 O O . ALA A 1 247 ? 8.807 -6.626 25.471 1.00 91.75 247 ALA A O 1
ATOM 1945 N N . LEU A 1 248 ? 9.134 -4.390 25.551 1.00 90.75 248 LEU A N 1
ATOM 1946 C CA . LEU A 1 248 ? 10.599 -4.422 25.487 1.00 90.75 248 LEU A CA 1
ATOM 1947 C C . LEU A 1 248 ? 11.163 -5.004 26.782 1.00 90.75 248 LEU A C 1
ATOM 1949 O O . LEU A 1 248 ? 11.768 -6.096 26.645 1.00 90.75 248 LEU A O 1
#

Organism: Monilinia fructicola (NCBI:txid38448)